Protein AF-G8JWK0-F1 (afdb_monomer)

Organism: Eremothecium cymbalariae (strain CBS 270.75 / DBVPG 7215 / KCTC 17166 / NRRL Y-17582) (NCBI:txid931890)

Sequence (294 aa):
MELPAFESGLSASFTVKRNFVCFTDSYNTVVGMIRPCFQDALHVLDNYDQVGCVDSSALSKYSECEVIVLPHMDKLPPLKQNRLAKWLLHLKREYPNIICVATLKPVLEDAAAAGGSRFPLSGYLKSKFWFATAEPTKAVSKETLLLTSPQDCHRITIHSSIRRYVLDIVVFLRMHRLANQSLSGGASTKSLDDILQLTQWLVATGSGSASSKPRTFANPDVVQQACLWYFPMHMELIKDPQNDTSVMYGSEPRFVEELIVGLREFTRRAGTGNPLVMETLVVKDVLNKVVPAL

Secondary structure (DSSP, 8-state):
--PPPHHHHHHHHHHHT--EEEE-S-HHHHHHHHTTT-TTTEEE---GGGTT---GGGTGGGTT-SEEEE--GGG--HHHHHHHHHHHHHHHHH-TT-EEEEEE----STTGGGT--SS-S-HHHHTT---EE----SPPPHHHHHSS-HHHHHT-BPPHHHHHHHHHHHHHHHT-TTB-GGGGGG--TTHHHHHHHHHHHHHHTTTT-S-SS--SB--HHHHHHHHHHHHHHH--B--SGGG-HHHHTT--HHHHHHHHHHHHHHHHHH--S-TTHHHHHHHHHHHHHS----

Mean predicted aligned error: 9.39 Å

Foldseek 3Di:
DFAAAPLLVLLLCQLVVAEAEEADPDVVLVCVQCCVVQVPQEAECPDLVCQQPPDPVVLVVNVSHQEYEDEAPLPDDQVSLVSNLVSLVVSCVVPVRHYYYYYHHQPPCPVVVVLADSRSHDLSNLVRHQFYHYRHPDRHDVCSNPLDHNVQLVLADEDVLVLVLQVQLLQLQLVQQFFQVVCSQLRDPCNSVSLSSQQSSCLQVVVQDPDPDRDSYGDVSSSLVSLLGGFLSRGDGDRQLVSGVVVVVPDDSVVVVVVVVVVVVVVVVVPDPDSSVVRSVSSVVSSVVRDRDD

Nearest PDB structures (foldseek):
  3co5-assembly1_B  TM=5.712E-01  e=3.318E-02  Neisseria gonorrhoeae FA 1090
  8ejm-assembly1_A  TM=5.291E-01  e=2.052E+00  Homo sapiens
  8b9l-assembly1_A  TM=2.537E-01  e=1.037E-01  Drosophila melanogaster
  8i0w-assembly1_Z  TM=3.175E-01  e=6.218E-01  Homo sapiens
  6up4-assembly1_A  TM=3.642E-01  e=1.070E+00  Mus musculus

Solvent-accessible surface area (backbone atoms only — not comparable to full-atom values): 16453 Å² total; per-residue (Å²): 130,80,58,47,51,31,65,62,48,53,28,51,21,62,46,68,40,39,23,33,34,32,37,35,90,50,57,65,59,57,49,63,36,45,40,84,62,33,68,89,21,55,44,74,54,84,65,65,83,65,50,66,61,88,54,71,76,67,55,61,77,49,72,71,38,45,36,37,37,36,57,57,52,54,80,48,54,72,72,58,42,53,34,43,42,51,42,54,54,51,45,46,70,78,41,58,70,43,26,42,41,34,27,27,54,69,66,78,59,73,62,44,79,74,77,44,64,81,60,61,63,52,72,72,40,50,73,65,40,60,35,52,20,33,54,74,86,67,78,58,52,64,66,71,49,62,75,52,55,57,68,55,36,72,66,39,51,75,56,71,54,57,57,48,41,52,51,51,51,45,50,50,44,34,66,32,85,62,25,23,54,92,62,46,11,27,58,55,89,60,47,57,61,56,40,52,54,42,28,29,44,36,35,61,68,42,78,60,49,99,56,99,62,87,52,54,60,77,53,69,70,34,44,54,53,30,47,64,45,34,44,34,65,46,43,38,64,62,83,51,45,85,60,38,70,55,41,81,73,71,45,65,51,67,62,47,42,52,48,56,51,51,52,54,51,50,53,61,73,63,65,59,95,44,87,47,50,67,44,40,51,54,52,49,57,46,56,76,68,57,76,74,69,126

Structure (mmCIF, N/CA/C/O backbone):
data_AF-G8JWK0-F1
#
_entry.id   AF-G8JWK0-F1
#
loop_
_atom_site.group_PDB
_atom_site.id
_atom_site.type_symbol
_atom_site.label_atom_id
_atom_site.label_alt_id
_atom_site.label_comp_id
_atom_site.label_asym_id
_atom_site.label_entity_id
_atom_site.label_seq_id
_atom_site.pdbx_PDB_ins_code
_atom_site.Cartn_x
_atom_site.Cartn_y
_atom_site.Cartn_z
_atom_site.occupancy
_atom_site.B_iso_or_equiv
_atom_site.auth_seq_id
_atom_site.auth_comp_id
_atom_site.auth_asym_id
_atom_site.auth_atom_id
_atom_site.pdbx_PDB_model_num
ATOM 1 N N . MET A 1 1 ? -7.215 10.963 -11.130 1.00 54.16 1 MET A N 1
ATOM 2 C CA . MET A 1 1 ? -6.777 9.570 -10.868 1.00 54.16 1 MET A CA 1
ATOM 3 C C . MET A 1 1 ? -6.506 9.470 -9.389 1.00 54.16 1 MET A C 1
ATOM 5 O O . MET A 1 1 ? -5.536 10.053 -8.917 1.00 54.16 1 MET A O 1
ATOM 9 N N . GLU A 1 2 ? -7.428 8.852 -8.667 1.00 68.06 2 GLU A N 1
ATOM 10 C CA . GLU A 1 2 ? -7.589 9.111 -7.239 1.00 68.06 2 GLU A CA 1
ATOM 11 C C . GLU A 1 2 ? -7.159 7.903 -6.417 1.00 68.06 2 GLU A C 1
ATOM 13 O O . GLU A 1 2 ? -7.404 6.755 -6.788 1.00 68.06 2 GLU A O 1
ATOM 18 N N . LEU A 1 3 ? -6.463 8.193 -5.321 1.00 80.00 3 LEU A N 1
ATOM 19 C CA . LEU A 1 3 ? -6.199 7.238 -4.255 1.00 80.00 3 LEU A CA 1
ATOM 20 C C . LEU A 1 3 ? -7.534 6.765 -3.657 1.00 80.00 3 LEU A C 1
ATOM 22 O O . LEU A 1 3 ? -8.519 7.505 -3.726 1.00 80.00 3 LEU A O 1
ATOM 26 N N . PRO A 1 4 ? -7.589 5.570 -3.044 1.00 84.25 4 PRO A N 1
ATOM 27 C CA . PRO A 1 4 ? -8.796 5.134 -2.361 1.00 84.25 4 PRO A CA 1
ATOM 28 C C . PRO A 1 4 ? -9.202 6.146 -1.287 1.00 84.25 4 PRO A C 1
ATOM 30 O O . PRO A 1 4 ? -8.354 6.726 -0.597 1.00 84.25 4 PRO A O 1
ATOM 33 N N . ALA A 1 5 ? -10.512 6.343 -1.148 1.00 85.62 5 ALA A N 1
ATOM 34 C CA . ALA A 1 5 ? -11.067 7.196 -0.110 1.00 85.62 5 ALA A CA 1
ATOM 35 C C . ALA A 1 5 ? -10.657 6.681 1.277 1.00 85.62 5 ALA A C 1
ATOM 37 O O . ALA A 1 5 ? -10.604 5.471 1.518 1.00 85.62 5 ALA A O 1
ATOM 38 N N . PHE A 1 6 ? -10.406 7.609 2.201 1.00 85.44 6 PHE A N 1
ATOM 39 C CA . PHE A 1 6 ? -10.026 7.282 3.574 1.00 85.44 6 PHE A CA 1
ATOM 40 C C . PHE A 1 6 ? -11.031 6.343 4.259 1.00 85.44 6 PHE A C 1
ATOM 42 O O . PHE A 1 6 ? -10.630 5.406 4.941 1.00 85.44 6 PHE A O 1
ATOM 49 N N . GLU A 1 7 ? -12.333 6.544 4.032 1.00 84.00 7 GLU A N 1
ATOM 50 C CA . GLU A 1 7 ? -13.406 5.728 4.621 1.00 84.00 7 GLU A CA 1
ATOM 51 C C . GLU A 1 7 ? -13.324 4.261 4.185 1.00 84.00 7 GLU A C 1
ATOM 53 O O . GLU A 1 7 ? -13.423 3.351 5.009 1.00 84.00 7 GLU A O 1
ATOM 58 N N . SER A 1 8 ? -13.090 4.032 2.890 1.00 82.81 8 SER A N 1
ATOM 59 C CA . SER A 1 8 ? -12.894 2.696 2.328 1.00 82.81 8 SER A CA 1
ATOM 60 C C . SER A 1 8 ? -11.635 2.048 2.897 1.00 82.81 8 SER A C 1
ATOM 62 O O . SER A 1 8 ? -11.656 0.869 3.238 1.00 82.81 8 SER A O 1
ATOM 64 N N . GLY A 1 9 ? -10.561 2.828 3.055 1.00 84.62 9 GLY A N 1
ATOM 65 C CA . GLY A 1 9 ? -9.328 2.365 3.682 1.00 84.62 9 GLY A CA 1
ATOM 66 C C . GLY A 1 9 ? -9.513 1.941 5.132 1.00 84.62 9 GLY A C 1
ATOM 67 O O . GLY A 1 9 ? -9.117 0.841 5.507 1.00 84.62 9 GLY A O 1
ATOM 68 N N . LEU A 1 10 ? -10.178 2.776 5.927 1.00 84.56 10 LEU A N 1
ATOM 69 C CA . LEU A 1 10 ? -10.433 2.505 7.336 1.00 84.56 10 LEU A CA 1
ATOM 70 C C . LEU A 1 10 ? -11.350 1.288 7.527 1.00 84.56 10 LEU A C 1
ATOM 72 O O . LEU A 1 10 ? -11.051 0.434 8.359 1.00 84.56 10 LEU A O 1
ATOM 76 N N . SER A 1 11 ? -12.414 1.172 6.727 1.00 83.56 11 SER A N 1
ATOM 77 C CA . SER A 1 11 ? -13.310 0.008 6.737 1.00 83.56 11 SER A CA 1
ATOM 78 C C . SER A 1 11 ? -12.559 -1.283 6.370 1.00 83.56 11 SER A C 1
ATOM 80 O O . SER A 1 11 ? -12.610 -2.261 7.117 1.00 83.56 11 SER A O 1
ATOM 82 N N . ALA A 1 12 ? -11.756 -1.265 5.299 1.00 84.00 12 ALA A N 1
ATOM 83 C CA . ALA A 1 12 ? -10.919 -2.401 4.897 1.00 84.00 12 ALA A CA 1
ATOM 84 C C . ALA A 1 12 ? -9.924 -2.813 5.984 1.00 84.00 12 ALA A C 1
ATOM 86 O O . ALA A 1 12 ? -9.772 -3.995 6.305 1.00 84.00 12 ALA A O 1
ATOM 87 N N . SER A 1 13 ? -9.258 -1.829 6.578 1.00 85.19 13 SER A N 1
ATOM 88 C CA . SER A 1 13 ? -8.296 -2.044 7.649 1.00 85.19 13 SER A CA 1
ATOM 89 C C . SER A 1 13 ? -8.929 -2.591 8.920 1.00 85.19 13 SER A C 1
ATOM 91 O O . SER A 1 13 ? -8.281 -3.394 9.593 1.00 85.19 13 SER A O 1
ATOM 93 N N . PHE A 1 14 ? -10.179 -2.230 9.214 1.00 82.50 14 PHE A N 1
ATOM 94 C CA . PHE A 1 14 ? -10.927 -2.763 10.349 1.00 82.50 14 PHE A CA 1
ATOM 95 C C . PHE A 1 14 ? -11.326 -4.223 10.148 1.00 82.50 14 PHE A C 1
ATOM 97 O O . PHE A 1 14 ? -11.060 -5.064 11.009 1.00 82.50 14 PHE A O 1
ATOM 104 N N . THR A 1 15 ? -11.862 -4.563 8.976 1.00 81.50 15 THR A N 1
ATOM 105 C CA . THR A 1 15 ? -12.257 -5.943 8.667 1.00 81.50 15 THR A CA 1
ATOM 106 C C . THR A 1 15 ? -11.048 -6.885 8.591 1.00 81.50 15 THR A C 1
ATOM 108 O O . THR A 1 15 ? -11.097 -8.001 9.109 1.00 81.50 15 THR A O 1
ATOM 111 N N . VAL A 1 16 ? -9.945 -6.444 7.972 1.00 82.19 16 VAL A N 1
ATOM 112 C CA . VAL A 1 16 ? -8.767 -7.292 7.690 1.00 82.19 16 VAL A CA 1
ATOM 113 C C . VAL A 1 16 ? -7.662 -7.150 8.754 1.00 82.19 16 VAL A C 1
ATOM 115 O O . VAL A 1 16 ? -6.699 -7.920 8.759 1.00 82.19 16 VAL A O 1
ATOM 118 N N . LYS A 1 17 ? -7.793 -6.203 9.695 1.00 85.19 17 LYS A N 1
ATOM 119 C CA . LYS A 1 17 ? -6.822 -5.922 10.776 1.00 85.19 17 LYS A CA 1
ATOM 120 C C . LYS A 1 17 ? -5.423 -5.619 10.225 1.00 85.19 17 LYS A C 1
ATOM 122 O O . LYS A 1 17 ? -4.406 -6.274 10.515 1.00 85.19 17 LYS A O 1
ATOM 127 N N . ARG A 1 18 ? -5.378 -4.641 9.319 1.00 87.50 18 ARG A N 1
ATOM 128 C CA . ARG A 1 18 ? -4.173 -4.227 8.586 1.00 87.50 18 ARG A CA 1
ATOM 129 C C . ARG A 1 18 ? -3.947 -2.730 8.725 1.00 87.50 18 ARG A C 1
ATOM 131 O O . ARG A 1 18 ? -4.881 -1.947 8.650 1.00 87.50 18 ARG A O 1
ATOM 138 N N . ASN A 1 19 ? -2.686 -2.342 8.867 1.00 90.88 19 ASN A N 1
ATOM 139 C CA . ASN A 1 19 ? -2.294 -0.939 8.953 1.00 90.88 19 ASN A CA 1
ATOM 140 C C . ASN A 1 19 ? -2.370 -0.287 7.573 1.00 90.88 19 ASN A C 1
ATOM 142 O O . ASN A 1 19 ? -2.079 -0.946 6.573 1.00 90.88 19 ASN A O 1
ATOM 146 N N . PHE A 1 20 ? -2.669 1.004 7.513 1.00 91.06 20 PHE A N 1
ATOM 147 C CA . PHE A 1 20 ? -2.677 1.761 6.261 1.00 91.06 20 PHE A CA 1
ATOM 148 C C . PHE A 1 20 ? -2.113 3.167 6.466 1.00 91.06 20 PHE A C 1
ATOM 150 O O . PHE A 1 20 ? -1.874 3.607 7.594 1.00 91.06 20 PHE A O 1
ATOM 157 N N . VAL A 1 21 ? -1.843 3.846 5.357 1.00 89.81 21 VAL A N 1
ATOM 158 C CA . VAL A 1 21 ? -1.291 5.202 5.344 1.00 89.81 21 VAL A CA 1
ATOM 159 C C . VAL A 1 21 ? -2.321 6.157 4.766 1.00 89.81 21 VAL A C 1
ATOM 161 O O . VAL A 1 21 ? -2.935 5.854 3.753 1.00 89.81 21 VAL A O 1
ATOM 164 N N . CYS A 1 22 ? -2.449 7.332 5.362 1.00 88.25 22 CYS A N 1
ATOM 165 C CA . CYS A 1 22 ? -3.248 8.438 4.871 1.00 88.25 22 CYS A CA 1
ATOM 166 C C . CYS A 1 22 ? -2.332 9.589 4.460 1.00 88.25 22 CYS A C 1
ATOM 168 O O . CYS A 1 22 ? -1.505 10.046 5.256 1.00 88.25 22 CYS A O 1
ATOM 170 N N . PHE A 1 23 ? -2.512 10.094 3.241 1.00 85.88 23 PHE A N 1
ATOM 171 C CA . PHE A 1 23 ? -1.908 11.361 2.850 1.00 85.88 23 PHE A CA 1
ATOM 172 C C . PHE A 1 23 ? -2.765 12.513 3.370 1.00 85.88 23 PHE A C 1
ATOM 174 O O . PHE A 1 23 ? -3.946 12.604 3.052 1.00 85.88 23 PHE A O 1
ATOM 181 N N . THR A 1 24 ? -2.186 13.351 4.222 1.00 82.75 24 THR A N 1
ATOM 182 C CA . THR A 1 24 ? -2.850 14.524 4.797 1.00 82.75 24 THR A CA 1
ATOM 183 C C . THR A 1 24 ? -1.804 15.546 5.222 1.00 82.75 24 THR A C 1
ATOM 185 O O . THR A 1 24 ? -0.730 15.185 5.710 1.00 82.75 24 THR A O 1
ATOM 188 N N . ASP A 1 25 ? -2.128 16.827 5.084 1.00 76.94 25 ASP A N 1
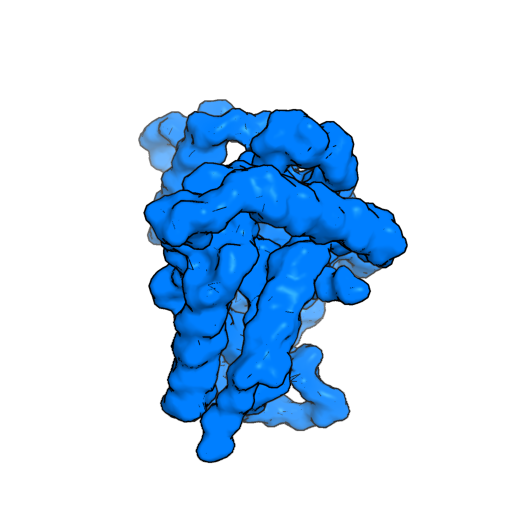ATOM 189 C CA . ASP A 1 25 ? -1.295 17.910 5.605 1.00 76.94 25 ASP A CA 1
ATOM 190 C C . ASP A 1 25 ? -1.377 18.029 7.134 1.00 76.94 25 ASP A C 1
ATOM 192 O O . ASP A 1 25 ? -0.427 18.484 7.777 1.00 76.94 25 ASP A O 1
ATOM 196 N N . SER A 1 26 ? -2.489 17.581 7.729 1.00 80.12 26 SER A N 1
ATOM 197 C CA . SER A 1 26 ? -2.758 17.693 9.162 1.00 80.12 26 SER A CA 1
ATOM 198 C C . SER A 1 26 ? -3.253 16.373 9.749 1.00 80.12 26 SER A C 1
ATOM 200 O O . SER A 1 26 ? -4.285 15.825 9.352 1.00 80.12 26 SER A O 1
ATOM 202 N N . TYR A 1 27 ? -2.541 15.869 10.761 1.00 81.25 27 TYR A N 1
ATOM 203 C CA . TYR A 1 27 ? -2.976 14.688 11.512 1.00 81.25 27 TYR A CA 1
ATOM 204 C C . TYR A 1 27 ? -4.221 14.974 12.366 1.00 81.25 27 TYR A C 1
ATOM 206 O O . TYR A 1 27 ? -4.994 14.057 12.637 1.00 81.25 27 TYR A O 1
ATOM 214 N N . ASN A 1 28 ? -4.459 16.238 12.738 1.00 83.06 28 ASN A N 1
ATOM 215 C CA . ASN A 1 28 ? -5.629 16.637 13.523 1.00 83.06 28 ASN A CA 1
ATOM 216 C C . ASN A 1 28 ? -6.938 16.369 12.778 1.00 83.06 28 ASN A C 1
ATOM 218 O O . ASN A 1 28 ? -7.924 16.005 13.412 1.00 83.06 28 ASN A O 1
ATOM 222 N N . THR A 1 29 ? -6.942 16.482 11.446 1.00 81.38 29 THR A N 1
ATOM 223 C CA . THR A 1 29 ? -8.106 16.136 10.621 1.00 81.38 29 THR A CA 1
ATOM 224 C C . THR A 1 29 ? -8.428 14.649 10.754 1.00 81.38 29 THR A C 1
ATOM 226 O O . THR A 1 29 ? -9.569 14.280 11.010 1.00 81.38 29 THR A O 1
ATOM 229 N N . VAL A 1 30 ? -7.413 13.783 10.681 1.00 81.25 30 VAL A N 1
ATOM 230 C CA . VAL A 1 30 ? -7.577 12.326 10.827 1.00 81.25 30 VAL A CA 1
ATOM 231 C C . VAL A 1 30 ? -8.056 11.970 12.235 1.00 81.25 30 VAL A C 1
ATOM 233 O O . VAL A 1 30 ? -9.022 11.227 12.389 1.00 81.25 30 VAL A O 1
ATOM 236 N N . VAL A 1 31 ? -7.444 12.552 13.269 1.00 82.06 31 VAL A N 1
ATOM 237 C CA . VAL A 1 31 ? -7.866 12.345 14.663 1.00 82.06 31 VAL A CA 1
ATOM 238 C C . VAL A 1 31 ? -9.298 12.837 14.878 1.00 82.06 31 VAL A C 1
ATOM 240 O O . VAL A 1 31 ? -10.088 12.130 15.496 1.00 82.06 31 VAL A O 1
ATOM 243 N N . GLY A 1 32 ? -9.662 14.000 14.334 1.00 78.25 32 GLY A N 1
ATOM 244 C CA . GLY A 1 32 ? -11.012 14.558 14.418 1.00 78.25 32 GLY A CA 1
ATOM 245 C C . GLY A 1 32 ? -12.076 13.671 13.770 1.00 78.25 32 GLY A C 1
ATOM 246 O O . GLY A 1 32 ? -13.177 13.572 14.303 1.00 78.25 32 GLY A O 1
ATOM 247 N N . MET A 1 33 ? -11.736 12.972 12.683 1.00 79.06 33 MET A N 1
ATOM 248 C CA . MET A 1 33 ? -12.648 12.048 11.997 1.00 79.06 33 MET A CA 1
ATOM 249 C C . MET A 1 33 ? -12.769 10.685 12.693 1.00 79.06 33 MET A C 1
ATOM 251 O O . MET A 1 33 ? -13.837 10.079 12.663 1.00 79.06 33 MET A O 1
ATOM 255 N N . ILE A 1 34 ? -11.698 10.195 13.329 1.00 79.12 34 ILE A N 1
ATOM 256 C CA . ILE A 1 34 ? -11.684 8.883 14.007 1.00 79.12 34 ILE A CA 1
ATOM 257 C C . ILE A 1 34 ? -12.241 8.978 15.438 1.00 79.12 34 ILE A C 1
ATOM 259 O O . ILE A 1 34 ? -12.943 8.072 15.892 1.00 79.12 34 ILE A O 1
ATOM 263 N N . ARG A 1 35 ? -11.974 10.082 16.149 1.00 79.25 35 ARG A N 1
ATOM 264 C CA . ARG A 1 35 ? -12.403 10.316 17.539 1.00 79.25 35 ARG A CA 1
ATOM 265 C C . ARG A 1 35 ? -13.903 10.091 17.803 1.00 79.25 35 ARG A C 1
ATOM 267 O O . ARG A 1 35 ? -14.197 9.479 18.827 1.00 79.25 35 ARG A O 1
ATOM 274 N N . PRO A 1 36 ? -14.862 10.502 16.945 1.00 73.00 36 PRO A N 1
ATOM 275 C CA . PRO A 1 36 ? -16.278 10.205 17.183 1.00 73.00 36 PRO A CA 1
ATOM 276 C C . PRO A 1 36 ? -16.600 8.702 17.141 1.00 73.00 36 PRO A C 1
ATOM 278 O O . PRO A 1 36 ? -17.552 8.265 17.784 1.00 73.00 36 PRO A O 1
ATOM 281 N N . CYS A 1 37 ? -15.804 7.895 16.433 1.00 68.94 37 CYS A N 1
ATOM 282 C CA . CYS A 1 37 ? -15.984 6.447 16.382 1.00 68.94 37 CYS A CA 1
ATOM 283 C C . CYS A 1 37 ? -15.287 5.716 17.542 1.00 68.94 37 CYS A C 1
ATOM 285 O O . CYS A 1 37 ? -15.845 4.756 18.068 1.00 68.94 37 CYS A O 1
ATOM 287 N N . PHE A 1 38 ? -14.109 6.168 17.976 1.00 69.50 38 PHE A N 1
ATOM 288 C CA . PHE A 1 38 ? -13.229 5.390 18.861 1.00 69.50 38 PHE A CA 1
ATOM 289 C C . PHE A 1 38 ? -12.753 6.178 20.089 1.00 69.50 38 PHE A C 1
ATOM 291 O O . PHE A 1 38 ? -11.570 6.150 20.403 1.00 69.50 38 PHE A O 1
ATOM 298 N N . GLN A 1 39 ? -13.664 6.895 20.761 1.00 67.38 39 GLN A N 1
ATOM 299 C CA . GLN A 1 39 ? -13.371 7.846 21.852 1.00 67.38 39 GLN A CA 1
ATOM 300 C C . GLN A 1 39 ? -12.237 7.405 22.797 1.00 67.38 39 GLN A C 1
ATOM 302 O O . GLN A 1 39 ? -11.200 8.065 22.817 1.00 67.38 39 GLN A O 1
ATOM 307 N N . ASP A 1 40 ? -12.400 6.279 23.498 1.00 64.62 40 ASP A N 1
ATOM 308 C CA . ASP A 1 40 ? -11.426 5.794 24.493 1.00 64.62 40 ASP A CA 1
ATOM 309 C C . ASP A 1 40 ? -10.396 4.800 23.918 1.00 64.62 40 ASP A C 1
ATOM 311 O O . ASP A 1 40 ? -9.381 4.510 24.544 1.00 64.62 40 ASP A O 1
ATOM 315 N N . ALA A 1 41 ? -10.623 4.309 22.695 1.00 73.69 41 ALA A N 1
ATOM 316 C CA . ALA A 1 41 ? -9.802 3.288 22.037 1.00 73.69 41 ALA A CA 1
ATOM 317 C C . ALA A 1 41 ? -8.813 3.866 21.000 1.00 73.69 41 ALA A C 1
ATOM 319 O O . ALA A 1 41 ? -8.188 3.111 20.245 1.00 73.69 41 ALA A O 1
ATOM 320 N N . LEU A 1 42 ? -8.692 5.198 20.937 1.00 80.38 42 LEU A N 1
ATOM 321 C CA . LEU A 1 42 ? -7.817 5.932 20.025 1.00 80.38 42 LEU A CA 1
ATOM 322 C C . LEU A 1 42 ? -6.585 6.469 20.758 1.00 80.38 42 LEU A C 1
ATOM 324 O O . LEU A 1 42 ? -6.697 7.332 21.627 1.00 80.38 42 LEU A O 1
ATOM 328 N N . HIS A 1 43 ? -5.397 6.049 20.326 1.00 81.94 43 HIS A N 1
ATOM 329 C CA . HIS A 1 43 ? -4.134 6.582 20.836 1.00 81.94 43 HIS A CA 1
ATOM 330 C C . HIS A 1 43 ? -3.343 7.306 19.743 1.00 81.94 43 HIS A C 1
ATOM 332 O O . HIS A 1 43 ? -3.191 6.795 18.634 1.00 81.94 43 HIS A O 1
ATOM 338 N N . VAL A 1 44 ? -2.803 8.486 20.052 1.00 82.88 44 VAL A N 1
ATOM 339 C CA . VAL A 1 44 ? -1.919 9.234 19.146 1.00 82.88 44 VAL A CA 1
ATOM 340 C C . VAL A 1 4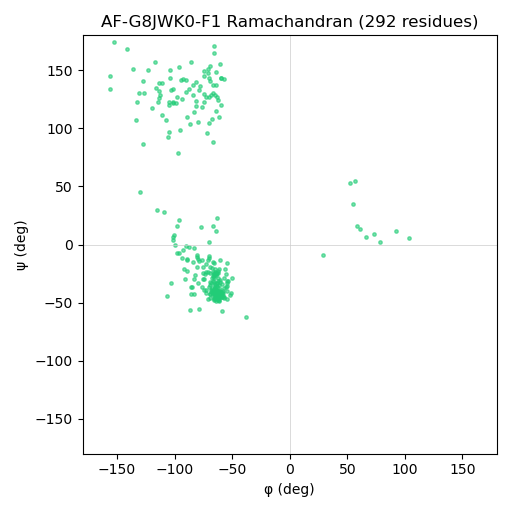4 ? -0.485 9.100 19.641 1.00 82.88 44 VAL A C 1
ATOM 342 O O . VAL A 1 44 ? -0.183 9.441 20.782 1.00 82.88 44 VAL A O 1
ATOM 345 N N . LEU A 1 45 ? 0.400 8.585 18.787 1.00 81.31 45 LEU A N 1
ATOM 346 C CA . LEU A 1 45 ? 1.801 8.354 19.132 1.00 81.31 45 LEU A CA 1
ATOM 347 C C . LEU A 1 45 ? 2.684 9.514 18.655 1.00 81.31 45 LEU A C 1
ATOM 349 O O . LEU A 1 45 ? 3.370 9.409 17.641 1.00 81.31 45 LEU A O 1
ATOM 353 N N . ASP A 1 46 ? 2.690 10.618 19.398 1.00 74.56 46 ASP A N 1
ATOM 354 C CA . ASP A 1 46 ? 3.484 11.803 19.035 1.00 74.56 46 ASP A CA 1
ATOM 355 C C . ASP A 1 46 ? 4.994 11.622 19.299 1.00 74.56 46 ASP A C 1
ATOM 357 O O . ASP A 1 46 ? 5.837 12.170 18.586 1.00 74.56 46 ASP A O 1
ATOM 361 N N . ASN A 1 47 ? 5.358 10.815 20.304 1.00 75.81 47 ASN A N 1
ATOM 362 C CA . ASN A 1 47 ? 6.742 10.644 20.755 1.00 75.81 47 ASN A CA 1
ATOM 363 C C . ASN A 1 47 ? 7.346 9.304 20.314 1.00 75.81 47 ASN A C 1
ATOM 365 O O . ASN A 1 47 ? 7.309 8.303 21.031 1.00 75.81 47 ASN A O 1
ATOM 369 N N . TYR A 1 48 ? 8.008 9.314 19.157 1.00 73.94 48 TYR A N 1
ATOM 370 C CA . TYR A 1 48 ? 8.694 8.140 18.603 1.00 73.94 48 TYR A CA 1
ATOM 371 C C . TYR A 1 48 ? 9.954 7.707 19.369 1.00 73.94 48 TYR A C 1
ATOM 373 O O . TYR A 1 48 ? 10.487 6.633 19.105 1.00 73.94 48 TYR A O 1
ATOM 381 N N . ASP A 1 49 ? 10.446 8.510 20.314 1.00 67.75 49 ASP A N 1
ATOM 382 C CA . ASP A 1 49 ? 11.637 8.170 21.106 1.00 67.75 49 ASP A CA 1
ATOM 383 C C . ASP A 1 49 ? 11.377 7.063 22.133 1.00 67.75 49 ASP A C 1
ATOM 385 O O . ASP A 1 49 ? 12.292 6.327 22.495 1.00 67.75 49 ASP A O 1
ATOM 389 N N . GLN A 1 50 ? 10.117 6.884 22.537 1.00 66.00 50 GLN A N 1
ATOM 390 C CA . GLN A 1 50 ? 9.693 5.788 23.413 1.00 66.00 50 GLN A CA 1
ATOM 391 C C . GLN A 1 50 ? 9.527 4.464 22.644 1.00 66.00 50 GLN A C 1
ATOM 393 O O . GLN A 1 50 ? 9.425 3.392 23.241 1.00 66.00 50 GLN A O 1
ATOM 398 N N . VAL A 1 51 ? 9.530 4.516 21.307 1.00 65.31 51 VAL A N 1
ATOM 399 C CA . VAL A 1 51 ? 9.300 3.362 20.436 1.00 65.31 51 VAL A CA 1
ATOM 400 C C . VAL A 1 51 ? 10.575 2.528 20.334 1.00 65.31 51 VAL A C 1
ATOM 402 O O . VAL A 1 51 ? 11.536 2.881 19.646 1.00 65.31 51 VAL A O 1
ATOM 405 N N . GLY A 1 52 ? 10.570 1.383 21.018 1.00 54.66 52 GLY A N 1
ATOM 406 C CA . GLY A 1 52 ? 11.694 0.447 21.059 1.00 54.66 52 GLY A CA 1
ATOM 407 C C . GLY A 1 52 ? 12.513 0.476 22.351 1.00 54.66 52 GLY A C 1
ATOM 408 O O . GLY A 1 52 ? 13.510 -0.240 22.414 1.00 54.66 52 GLY A O 1
ATOM 409 N N . CYS A 1 53 ? 12.104 1.244 23.372 1.00 53.47 53 CYS A N 1
ATOM 410 C CA . CYS A 1 53 ? 12.542 0.961 24.740 1.00 53.47 53 CYS A CA 1
ATOM 411 C C . CYS A 1 53 ? 11.854 -0.329 25.206 1.00 53.47 53 CYS A C 1
ATOM 413 O O . CYS A 1 53 ? 10.646 -0.487 25.063 1.00 53.47 53 CYS A O 1
ATOM 415 N N . VAL A 1 54 ? 12.662 -1.272 25.678 1.00 48.91 54 VAL A N 1
ATOM 416 C CA . VAL A 1 54 ? 12.405 -2.722 25.747 1.00 48.91 54 VAL A CA 1
ATOM 417 C C . VAL A 1 54 ? 11.467 -3.127 26.898 1.00 48.91 54 VAL A C 1
ATOM 419 O O . VAL A 1 54 ? 11.335 -4.305 27.211 1.00 48.91 54 VAL A O 1
ATOM 422 N N . ASP A 1 55 ? 10.750 -2.187 27.505 1.00 49.28 55 ASP A N 1
ATOM 423 C CA . ASP A 1 55 ? 9.908 -2.511 28.648 1.00 49.28 55 ASP A CA 1
ATOM 424 C C . ASP A 1 55 ? 8.508 -2.917 28.177 1.00 49.28 55 ASP A C 1
ATOM 426 O O . ASP A 1 55 ? 7.707 -2.096 27.727 1.00 49.28 55 ASP A O 1
ATOM 430 N N . SER A 1 56 ? 8.188 -4.206 28.319 1.00 50.69 56 SER A N 1
ATOM 431 C CA . SER A 1 56 ? 6.867 -4.796 28.045 1.00 50.69 56 SER A CA 1
ATOM 432 C C . SER A 1 56 ? 5.715 -4.104 28.799 1.00 50.69 56 SER A C 1
ATOM 434 O O . SER A 1 56 ? 4.552 -4.246 28.432 1.00 50.69 56 SER A O 1
ATOM 436 N N . SER A 1 57 ? 6.021 -3.300 29.823 1.00 51.84 57 SER A N 1
ATOM 437 C CA . SER A 1 57 ? 5.080 -2.437 30.548 1.00 51.84 57 SER A CA 1
ATOM 438 C C . SER A 1 57 ? 4.619 -1.204 29.758 1.00 51.84 57 SER A C 1
ATOM 440 O O . SER A 1 57 ? 3.602 -0.604 30.098 1.00 51.84 57 SER A O 1
ATOM 442 N N . ALA A 1 58 ? 5.317 -0.814 28.687 1.00 57.75 58 ALA A N 1
ATOM 443 C CA . ALA A 1 58 ? 4.843 0.230 27.779 1.00 57.75 58 ALA A CA 1
ATOM 444 C C . ALA A 1 58 ? 3.725 -0.280 26.854 1.00 57.75 58 ALA A C 1
ATOM 446 O O . ALA A 1 58 ? 2.920 0.520 26.381 1.00 57.75 58 ALA A O 1
ATOM 447 N N . LEU A 1 59 ? 3.662 -1.596 26.613 1.00 60.50 59 LEU A N 1
ATOM 448 C CA . LEU A 1 59 ? 2.699 -2.221 25.704 1.00 60.50 59 LEU A CA 1
ATOM 449 C C . LEU A 1 59 ? 1.330 -2.464 26.353 1.00 60.50 59 LEU A C 1
ATOM 451 O O . LEU A 1 59 ? 0.319 -2.443 25.655 1.00 60.50 59 LEU A O 1
ATOM 455 N N . SER A 1 60 ? 1.271 -2.618 27.681 1.00 60.75 60 SER A N 1
ATOM 456 C CA . SER A 1 60 ? 0.003 -2.752 28.418 1.00 60.75 60 SER A CA 1
ATOM 457 C C . SER A 1 60 ? -0.895 -1.517 28.290 1.00 60.75 60 SER A C 1
ATOM 459 O O . SER A 1 60 ? -2.116 -1.645 28.365 1.00 60.75 60 SER A O 1
ATOM 461 N N . LYS A 1 61 ? -0.314 -0.343 28.004 1.00 65.81 61 LYS A N 1
ATOM 462 C CA . LYS A 1 61 ? -1.051 0.896 27.699 1.00 65.81 61 LYS A CA 1
ATOM 463 C C . LYS A 1 61 ? -1.928 0.791 26.449 1.00 65.81 61 LYS A C 1
ATOM 465 O O . LYS A 1 61 ? -2.855 1.575 26.310 1.00 65.81 61 LYS A O 1
ATOM 470 N N . TYR A 1 62 ? -1.641 -0.160 25.560 1.00 67.00 62 TYR A N 1
ATOM 471 C CA . TYR A 1 62 ? -2.382 -0.361 24.314 1.00 67.00 62 TYR A CA 1
ATOM 472 C C . TYR A 1 62 ? -3.371 -1.529 24.385 1.00 67.00 62 TYR A C 1
ATOM 474 O O . TYR A 1 62 ? -3.958 -1.876 23.366 1.00 67.00 62 TYR A O 1
ATOM 482 N N . SER A 1 63 ? -3.564 -2.135 25.562 1.00 64.38 63 SER A N 1
ATOM 483 C CA . SER A 1 63 ? -4.455 -3.292 25.729 1.00 64.38 63 SER A CA 1
ATOM 484 C C . SER A 1 63 ? -5.924 -2.986 25.409 1.00 64.38 63 SER A C 1
ATOM 486 O O . SER A 1 63 ? -6.619 -3.854 24.890 1.00 64.38 63 SER A O 1
ATOM 488 N N . GLU A 1 64 ? -6.368 -1.750 25.649 1.00 70.31 64 GLU A N 1
ATOM 489 C CA . GLU A 1 64 ? -7.731 -1.272 25.361 1.00 70.31 64 GLU A CA 1
ATOM 490 C C . GLU A 1 64 ? -7.823 -0.458 24.055 1.00 70.31 64 GLU A C 1
ATOM 492 O O . GLU A 1 64 ? -8.896 0.004 23.673 1.00 70.31 64 GLU A O 1
ATOM 497 N N . CYS A 1 65 ? -6.704 -0.265 23.349 1.00 75.12 65 CYS A N 1
ATOM 498 C CA . CYS A 1 65 ? -6.681 0.513 22.113 1.00 75.12 65 CYS A CA 1
ATOM 499 C C . CYS A 1 65 ? -7.096 -0.345 20.913 1.00 75.12 65 CYS A C 1
ATOM 501 O O . CYS A 1 65 ? -6.603 -1.454 20.729 1.00 75.12 65 CYS A O 1
ATOM 503 N N . GLU A 1 66 ? -7.928 0.212 20.036 1.00 79.38 66 GLU A N 1
ATOM 504 C CA . GLU A 1 66 ? -8.278 -0.395 18.745 1.00 79.38 66 GLU A CA 1
ATOM 505 C C . GLU A 1 66 ? -7.537 0.292 17.592 1.00 79.38 66 GLU A C 1
ATOM 507 O O . GLU A 1 66 ? -7.141 -0.364 16.623 1.00 79.38 66 GLU A O 1
ATOM 512 N N . VAL A 1 67 ? -7.291 1.604 17.704 1.00 83.81 67 VAL A N 1
ATOM 513 C CA . VAL A 1 67 ? -6.668 2.407 16.646 1.00 83.81 67 VAL A CA 1
ATOM 514 C C . VAL A 1 67 ? -5.523 3.253 17.196 1.00 83.81 67 VAL A C 1
ATOM 516 O O . VAL A 1 67 ? -5.678 4.000 18.162 1.00 83.81 67 VAL A O 1
ATOM 519 N N . ILE A 1 68 ? -4.368 3.185 16.533 1.00 86.31 68 ILE A N 1
ATOM 520 C CA . ILE A 1 68 ? -3.200 4.020 16.823 1.00 86.31 68 ILE A CA 1
ATOM 521 C C . ILE A 1 68 ? -2.931 4.934 15.632 1.00 86.31 68 ILE A C 1
ATOM 523 O O . ILE A 1 68 ? -2.696 4.465 14.519 1.00 86.31 68 ILE A O 1
ATOM 527 N N . VAL A 1 69 ? -2.914 6.244 15.855 1.00 87.19 69 VAL A N 1
ATOM 528 C CA . VAL A 1 69 ? -2.528 7.222 14.833 1.00 87.19 69 VAL A CA 1
ATOM 529 C C . VAL A 1 69 ? -1.041 7.526 14.972 1.00 87.19 69 VAL A C 1
ATOM 531 O O . VAL A 1 69 ? -0.572 7.895 16.049 1.00 87.19 69 VAL A O 1
ATOM 534 N N . LEU A 1 70 ? -0.303 7.361 13.873 1.00 87.31 70 LEU A N 1
ATOM 535 C CA . LEU A 1 70 ? 1.127 7.647 13.763 1.00 87.31 70 LEU A CA 1
ATOM 536 C C . LEU A 1 70 ? 1.309 8.959 12.979 1.00 87.31 70 LEU A C 1
ATOM 538 O O . LEU A 1 70 ? 1.249 8.942 11.745 1.00 87.31 70 LEU A O 1
ATOM 542 N N . PRO A 1 71 ? 1.479 10.104 13.660 1.00 84.94 71 PRO A N 1
ATOM 543 C CA . PRO A 1 71 ? 1.579 11.407 13.021 1.00 84.94 71 PRO A CA 1
ATOM 544 C C . PRO A 1 71 ? 2.928 11.636 12.325 1.00 84.94 71 PRO A C 1
ATOM 546 O O . PRO A 1 71 ? 3.974 11.239 12.837 1.00 84.94 71 PRO A O 1
ATOM 549 N N . HIS A 1 72 ? 2.917 12.355 11.199 1.00 82.12 72 HIS A N 1
ATOM 550 C CA . HIS A 1 72 ? 4.111 12.919 10.546 1.00 82.12 72 HIS A CA 1
ATOM 551 C C . HIS A 1 72 ? 5.240 11.915 10.289 1.00 82.12 72 HIS A C 1
ATOM 553 O O . HIS A 1 72 ? 6.406 12.126 10.644 1.00 82.12 72 HIS A O 1
ATOM 559 N N . MET A 1 73 ? 4.898 10.807 9.636 1.00 81.06 73 MET A N 1
ATOM 560 C CA . MET A 1 73 ? 5.878 9.769 9.320 1.00 81.06 73 MET A CA 1
ATOM 561 C C . MET A 1 73 ? 6.940 10.219 8.307 1.00 81.06 73 MET A C 1
ATOM 563 O O . MET A 1 73 ? 7.999 9.601 8.205 1.00 81.06 73 MET A O 1
ATOM 567 N N . ASP A 1 74 ? 6.694 11.332 7.619 1.00 77.69 74 ASP A N 1
ATOM 568 C CA . ASP A 1 74 ? 7.579 11.965 6.648 1.00 77.69 74 ASP A CA 1
ATOM 569 C C . ASP A 1 74 ? 8.861 12.530 7.267 1.00 77.69 74 ASP A C 1
ATOM 571 O O . ASP A 1 74 ? 9.914 12.509 6.633 1.00 77.69 74 ASP A O 1
ATOM 575 N N . LYS A 1 75 ? 8.797 12.987 8.521 1.00 79.94 75 LYS A N 1
ATOM 576 C CA . LYS A 1 75 ? 9.922 13.652 9.198 1.00 79.94 75 LYS A CA 1
ATOM 577 C C . LYS A 1 75 ? 10.838 12.691 9.952 1.00 79.94 75 LYS A C 1
ATOM 579 O O . LYS A 1 75 ? 11.809 13.126 10.573 1.00 79.94 75 LYS A O 1
ATOM 584 N N . LEU A 1 76 ? 10.540 11.390 9.949 1.00 81.12 76 LEU A N 1
ATOM 585 C CA . LEU A 1 76 ? 11.318 10.438 10.731 1.00 81.12 76 LEU A CA 1
ATOM 586 C C . LEU A 1 76 ? 12.643 10.063 10.059 1.00 81.12 76 LEU A C 1
ATOM 588 O O . LEU A 1 76 ? 12.640 9.637 8.904 1.00 81.12 76 LEU A O 1
ATOM 592 N N . PRO A 1 77 ? 13.768 10.072 10.799 1.00 83.31 77 PRO A N 1
ATOM 593 C CA . PRO A 1 77 ? 15.036 9.579 10.285 1.00 83.31 77 PRO A CA 1
ATOM 594 C C . PRO A 1 77 ? 15.012 8.047 10.097 1.00 83.31 77 PRO A C 1
ATOM 596 O O . PRO A 1 77 ? 14.333 7.343 10.859 1.00 83.31 77 PRO A O 1
ATOM 599 N N . PRO A 1 78 ? 15.821 7.490 9.172 1.00 81.75 78 PRO A N 1
ATOM 600 C CA . PRO A 1 78 ? 15.806 6.060 8.832 1.00 81.75 78 PRO A CA 1
ATOM 601 C C . PRO A 1 78 ? 15.987 5.108 10.027 1.00 81.75 78 PRO A C 1
ATOM 603 O O . PRO A 1 78 ? 15.353 4.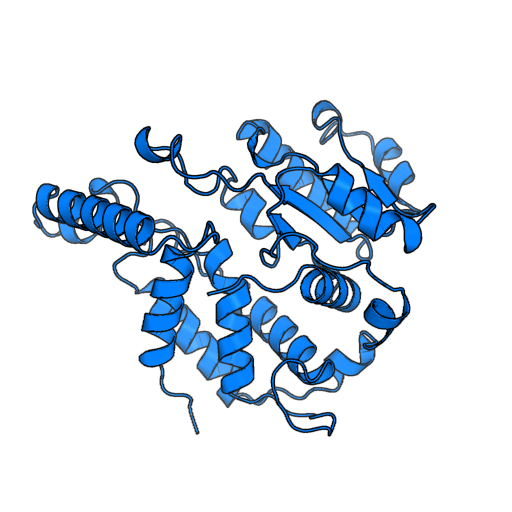055 10.101 1.00 81.75 78 PRO A O 1
ATOM 606 N N . LEU A 1 79 ? 16.813 5.487 11.010 1.00 83.38 79 LEU A N 1
ATOM 607 C CA . LEU A 1 79 ? 17.027 4.691 12.225 1.00 83.38 79 LEU A CA 1
ATOM 608 C C . LEU A 1 79 ? 15.747 4.553 13.064 1.00 83.38 79 LEU A C 1
ATOM 610 O O . LEU A 1 79 ? 15.434 3.453 13.526 1.00 83.38 79 LEU A O 1
ATOM 614 N N . LYS A 1 80 ? 14.985 5.645 13.231 1.00 83.94 80 LYS A N 1
ATOM 615 C CA . LYS A 1 80 ? 13.711 5.630 13.969 1.00 83.94 80 LYS A CA 1
ATOM 616 C C . LYS A 1 80 ? 12.638 4.861 13.197 1.00 83.94 80 LYS A C 1
ATOM 618 O O . LYS A 1 80 ? 11.901 4.093 13.806 1.00 83.94 80 LYS A O 1
ATOM 623 N N . GLN A 1 81 ? 12.618 4.962 11.866 1.00 86.25 81 GLN A N 1
ATOM 624 C CA . GLN A 1 81 ? 11.707 4.171 11.029 1.00 86.25 81 GLN A CA 1
ATOM 625 C C . GLN A 1 81 ? 11.923 2.660 11.198 1.00 86.25 81 GLN A C 1
ATOM 627 O O . GLN A 1 81 ? 10.962 1.903 11.325 1.00 86.25 81 GLN A O 1
ATOM 632 N N . ASN A 1 82 ? 13.181 2.211 11.267 1.00 86.25 82 ASN A N 1
ATOM 633 C CA . ASN A 1 82 ? 13.494 0.796 11.484 1.00 86.25 82 ASN A CA 1
ATOM 634 C C . ASN A 1 82 ? 13.080 0.313 12.882 1.00 86.25 82 ASN A C 1
ATOM 636 O O . ASN A 1 82 ? 12.593 -0.813 13.018 1.00 86.25 82 ASN A O 1
ATOM 640 N N . ARG A 1 83 ? 13.242 1.151 13.917 1.00 85.38 83 ARG A N 1
ATOM 641 C CA . ARG A 1 83 ? 12.754 0.851 15.275 1.00 85.38 83 ARG A CA 1
ATOM 642 C C . ARG A 1 83 ? 11.231 0.751 15.308 1.00 85.38 83 ARG A C 1
ATOM 644 O O . ARG A 1 83 ? 10.708 -0.237 15.816 1.00 85.38 83 ARG A O 1
ATOM 651 N N . LEU A 1 84 ? 10.537 1.698 14.679 1.00 87.00 84 LEU A N 1
ATOM 652 C CA . LEU A 1 84 ? 9.081 1.686 14.562 1.00 87.00 84 LEU A CA 1
ATOM 653 C C . LEU A 1 84 ? 8.575 0.446 13.821 1.00 87.00 84 LEU A C 1
ATOM 655 O O . LEU A 1 84 ? 7.657 -0.218 14.288 1.00 87.00 84 LEU A O 1
ATOM 659 N N . ALA A 1 85 ? 9.207 0.069 12.711 1.00 85.94 85 ALA A N 1
ATOM 660 C CA . ALA A 1 85 ? 8.825 -1.122 11.961 1.00 85.94 85 ALA A CA 1
ATOM 661 C C . ALA A 1 85 ? 9.013 -2.425 12.765 1.00 85.94 85 ALA A C 1
ATOM 663 O O . ALA A 1 85 ? 8.237 -3.370 12.594 1.00 85.94 85 ALA A O 1
ATOM 664 N N . LYS A 1 86 ? 10.023 -2.491 13.649 1.00 86.81 86 LYS A N 1
ATOM 665 C CA . LYS A 1 86 ? 10.176 -3.595 14.613 1.00 86.81 86 LYS A CA 1
ATOM 666 C C . LYS A 1 86 ? 9.078 -3.554 15.672 1.00 86.81 86 LYS A C 1
ATOM 668 O O . LYS A 1 86 ? 8.455 -4.579 15.923 1.00 86.81 86 LYS A O 1
ATOM 673 N N . TRP A 1 87 ? 8.798 -2.385 16.240 1.00 86.19 87 TRP A N 1
ATOM 674 C CA . TRP A 1 87 ? 7.736 -2.221 17.230 1.00 86.19 87 TRP A CA 1
ATOM 675 C C . TRP A 1 87 ? 6.357 -2.603 16.678 1.00 86.19 87 TRP A C 1
ATOM 677 O O . TRP A 1 87 ? 5.663 -3.387 17.308 1.00 86.19 87 TRP A O 1
ATOM 687 N N . LEU A 1 88 ? 6.008 -2.185 15.457 1.00 86.75 88 LEU A N 1
ATOM 688 C CA . LEU A 1 88 ? 4.764 -2.585 14.786 1.00 86.75 88 LEU A CA 1
ATOM 689 C C . LEU A 1 88 ? 4.655 -4.104 14.599 1.00 86.75 88 LEU A C 1
ATOM 691 O O . LEU A 1 88 ? 3.562 -4.663 14.663 1.00 86.75 88 LEU A O 1
ATOM 695 N N . LEU A 1 89 ? 5.782 -4.786 14.366 1.00 86.88 89 LEU A N 1
ATOM 696 C CA . LEU A 1 89 ? 5.810 -6.244 14.272 1.00 86.88 89 LEU A CA 1
ATOM 697 C C . LEU A 1 89 ? 5.537 -6.905 15.632 1.00 86.88 89 LEU A C 1
ATOM 699 O O . LEU A 1 89 ? 4.790 -7.879 15.682 1.00 86.88 89 LEU A O 1
ATOM 703 N N . HIS A 1 90 ? 6.125 -6.380 16.710 1.00 85.12 90 HIS A N 1
ATOM 704 C CA . HIS A 1 90 ? 5.877 -6.857 18.074 1.00 85.12 90 HIS A CA 1
ATOM 705 C C . HIS A 1 90 ? 4.437 -6.584 18.512 1.00 85.12 90 HIS A C 1
ATOM 707 O O . HIS A 1 90 ? 3.753 -7.503 18.952 1.00 85.12 90 HIS A O 1
ATOM 713 N N . LEU A 1 91 ? 3.945 -5.367 18.281 1.00 83.50 91 LEU A N 1
ATOM 714 C CA . LEU A 1 91 ? 2.580 -4.966 18.599 1.00 83.50 91 LEU A CA 1
ATOM 715 C C . LEU A 1 91 ? 1.559 -5.853 17.890 1.00 83.50 91 LEU A C 1
ATOM 717 O O . LEU A 1 91 ? 0.643 -6.349 18.529 1.00 83.50 91 LEU A O 1
ATOM 721 N N . LYS A 1 92 ? 1.755 -6.145 16.599 1.00 83.62 92 LYS A N 1
ATOM 722 C CA . LYS A 1 92 ? 0.849 -7.033 15.859 1.00 83.62 92 LYS A CA 1
ATOM 723 C C . LYS A 1 92 ? 0.869 -8.483 16.360 1.00 83.62 92 LYS A C 1
ATOM 725 O O . LYS A 1 92 ? -0.113 -9.201 16.182 1.00 83.62 92 LYS A O 1
ATOM 730 N N . ARG A 1 93 ? 1.985 -8.933 16.943 1.00 84.75 93 ARG A N 1
ATOM 731 C CA . ARG A 1 93 ? 2.112 -10.278 17.520 1.00 84.75 93 ARG A CA 1
ATOM 732 C C . ARG A 1 93 ? 1.365 -10.393 18.849 1.00 84.75 93 ARG A C 1
ATOM 734 O O . ARG A 1 93 ? 0.783 -11.441 19.102 1.00 84.75 93 ARG A O 1
ATOM 741 N N . GLU A 1 94 ? 1.408 -9.352 19.673 1.00 82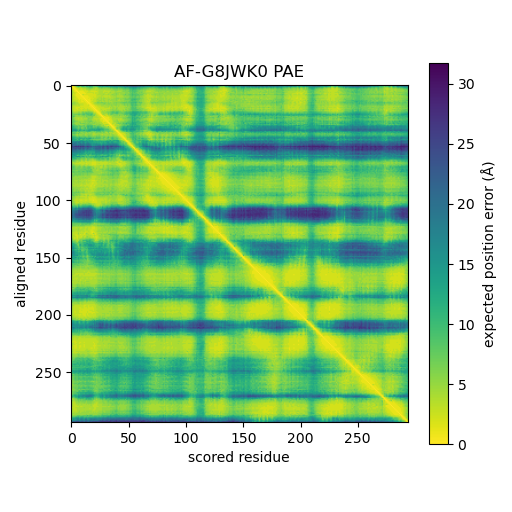.19 94 GLU A N 1
ATOM 742 C CA . GLU A 1 94 ? 0.744 -9.330 20.982 1.00 82.19 94 GLU A CA 1
A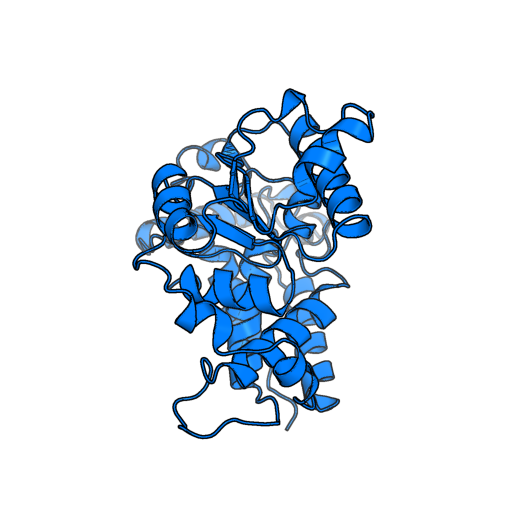TOM 743 C C . GLU A 1 94 ? -0.737 -8.955 20.872 1.00 82.19 94 GLU A C 1
ATOM 745 O O . GLU A 1 94 ? -1.588 -9.609 21.468 1.00 82.19 94 GLU A O 1
ATOM 750 N N . TYR A 1 95 ? -1.053 -7.961 20.042 1.00 82.06 95 TYR A N 1
ATOM 751 C CA . TYR A 1 95 ? -2.395 -7.425 19.857 1.00 82.06 95 TYR A CA 1
ATOM 752 C C . TYR A 1 95 ? -2.764 -7.418 18.364 1.00 82.06 95 TYR A C 1
ATOM 754 O O . TYR A 1 95 ? -2.591 -6.415 17.666 1.00 82.06 95 TYR A O 1
ATOM 762 N N . PRO A 1 96 ? -3.304 -8.530 17.832 1.00 78.88 96 PRO A N 1
ATOM 763 C CA . PRO A 1 96 ? -3.609 -8.655 16.406 1.00 78.88 96 PRO A CA 1
ATOM 764 C C . PRO A 1 96 ? -4.790 -7.787 15.950 1.00 78.88 96 PRO A C 1
ATOM 766 O O . PRO A 1 96 ? -5.019 -7.666 14.750 1.00 78.88 96 PRO A O 1
ATOM 769 N N . ASN A 1 97 ? -5.552 -7.216 16.887 1.00 81.50 97 ASN A N 1
ATOM 770 C CA . ASN A 1 97 ? -6.741 -6.411 16.605 1.00 81.50 97 ASN A CA 1
ATOM 771 C C . ASN A 1 97 ? -6.438 -4.919 16.418 1.00 81.50 97 ASN A C 1
ATOM 773 O O . ASN A 1 97 ? -7.306 -4.200 15.938 1.00 81.50 97 ASN A O 1
ATOM 777 N N . ILE A 1 98 ? -5.233 -4.463 16.768 1.00 84.44 98 ILE A N 1
ATOM 778 C CA . ILE A 1 98 ? -4.877 -3.045 16.695 1.00 84.44 98 ILE A CA 1
ATOM 779 C C . ILE A 1 98 ? -4.573 -2.647 15.253 1.00 84.44 98 ILE A C 1
ATOM 781 O O . ILE A 1 98 ? -3.846 -3.341 14.534 1.00 84.44 98 ILE A O 1
ATOM 785 N N . ILE A 1 99 ? -5.090 -1.487 14.856 1.00 86.88 99 ILE A N 1
ATOM 786 C CA . ILE A 1 99 ? -4.876 -0.897 13.537 1.00 86.88 99 ILE A CA 1
ATOM 787 C C . ILE A 1 99 ? -4.063 0.379 13.689 1.00 86.88 99 ILE A C 1
ATOM 789 O O . ILE A 1 99 ? -4.450 1.300 14.403 1.00 86.88 99 ILE A O 1
ATOM 793 N N . CYS A 1 100 ? -2.958 0.466 12.959 1.00 86.62 100 CYS A N 1
ATOM 794 C CA . CYS A 1 100 ? -2.168 1.686 12.891 1.00 86.62 100 CYS A CA 1
ATOM 795 C C . CYS A 1 100 ? -2.509 2.484 11.627 1.00 86.62 100 CYS A C 1
ATOM 797 O O . CYS A 1 100 ? -2.411 1.964 10.510 1.00 86.62 100 CYS A O 1
ATOM 799 N N . VAL A 1 101 ? -2.850 3.759 11.811 1.00 88.62 101 VAL A N 1
ATOM 800 C CA . VAL A 1 101 ? -3.095 4.737 10.747 1.00 88.62 101 VAL A CA 1
ATOM 801 C C . VAL A 1 101 ? -1.929 5.712 10.718 1.00 88.62 101 VAL A C 1
ATOM 803 O O . VAL A 1 101 ? -1.780 6.548 11.607 1.00 88.62 101 VAL A O 1
ATOM 806 N N . ALA A 1 102 ? -1.080 5.598 9.706 1.00 87.69 102 ALA A N 1
ATOM 807 C CA . ALA A 1 102 ? 0.043 6.509 9.531 1.00 87.69 102 ALA A CA 1
ATOM 808 C C . ALA A 1 102 ? -0.369 7.740 8.728 1.00 87.69 102 ALA A C 1
ATOM 810 O O . ALA A 1 102 ? -0.995 7.600 7.684 1.00 87.69 102 ALA A O 1
ATOM 811 N N . THR A 1 103 ? 0.012 8.935 9.177 1.00 86.25 103 THR A N 1
ATOM 812 C CA . THR A 1 103 ? -0.178 10.163 8.402 1.00 86.25 103 THR A CA 1
ATOM 813 C C . THR A 1 103 ? 1.125 10.586 7.742 1.00 86.25 103 THR A C 1
ATOM 815 O O . THR A 1 103 ? 2.202 10.591 8.350 1.00 86.25 103 THR A O 1
ATOM 818 N N . LEU A 1 104 ? 1.023 10.921 6.461 1.00 85.56 104 LEU A N 1
ATOM 819 C CA . LEU A 1 104 ? 2.120 11.435 5.660 1.00 85.56 104 LEU A CA 1
ATOM 820 C C . LEU A 1 104 ? 1.696 12.734 5.013 1.00 85.56 104 LEU A C 1
ATOM 822 O O . LEU A 1 104 ? 0.669 12.781 4.334 1.00 85.56 104 LEU A O 1
ATOM 826 N N . LYS A 1 105 ? 2.537 13.757 5.148 1.00 80.06 105 LYS A N 1
ATOM 827 C CA . LYS A 1 105 ? 2.380 14.940 4.322 1.00 80.06 105 LYS A CA 1
ATOM 828 C C . LYS A 1 105 ? 2.641 14.553 2.861 1.00 80.06 105 LYS A C 1
ATOM 830 O O . LYS A 1 105 ? 3.680 13.939 2.593 1.00 80.06 105 LYS A O 1
ATOM 835 N N . PRO A 1 106 ? 1.742 14.874 1.914 1.00 70.00 106 PRO A N 1
ATOM 836 C CA . PRO A 1 106 ? 2.055 14.730 0.503 1.00 70.00 106 PRO A CA 1
ATOM 837 C C . PRO A 1 106 ? 3.236 15.655 0.201 1.00 70.00 106 PRO A C 1
ATOM 839 O O . PRO A 1 106 ? 3.130 16.879 0.255 1.00 70.00 106 PRO A O 1
ATOM 842 N N . VAL A 1 107 ? 4.405 15.071 -0.055 1.00 63.69 107 VAL A N 1
ATOM 843 C CA . VAL A 1 107 ? 5.568 15.844 -0.483 1.00 63.69 107 VAL A CA 1
ATOM 844 C C . VAL A 1 107 ? 5.295 16.279 -1.919 1.00 63.69 107 VAL A C 1
ATOM 846 O O . VAL A 1 107 ? 5.516 15.521 -2.861 1.00 63.69 107 VAL A O 1
ATOM 849 N N . LEU A 1 108 ? 4.783 17.499 -2.081 1.00 57.94 108 LEU A N 1
ATOM 850 C CA . LEU A 1 108 ? 4.795 18.218 -3.352 1.00 57.94 108 LEU A CA 1
ATOM 851 C C . LEU A 1 108 ? 6.258 18.534 -3.690 1.00 57.94 108 LEU A C 1
ATOM 853 O O . LEU A 1 108 ? 6.808 19.522 -3.227 1.00 57.94 108 LEU A O 1
ATOM 857 N N . GLU A 1 109 ? 6.872 17.569 -4.376 1.00 52.56 109 GLU A N 1
ATOM 858 C CA . GLU A 1 109 ? 8.074 17.505 -5.232 1.00 52.56 109 GLU A CA 1
ATOM 859 C C . GLU A 1 109 ? 9.300 18.436 -5.059 1.00 52.56 109 GLU A C 1
ATOM 861 O O . GLU A 1 109 ? 10.343 18.094 -5.617 1.00 52.56 109 GLU A O 1
ATOM 866 N N . ASP A 1 110 ? 9.308 19.490 -4.243 1.00 42.44 110 ASP A N 1
ATOM 867 C CA . ASP A 1 110 ? 10.499 20.343 -4.069 1.00 42.44 110 ASP A CA 1
ATOM 868 C C . ASP A 1 110 ? 11.662 19.602 -3.375 1.00 42.44 110 ASP A C 1
ATOM 870 O O . ASP A 1 110 ? 12.832 19.904 -3.602 1.00 42.44 110 ASP A O 1
ATOM 874 N N . ALA A 1 111 ? 11.373 18.548 -2.601 1.00 43.72 111 ALA A N 1
ATOM 875 C CA . ALA A 1 111 ? 12.396 17.678 -2.007 1.00 43.72 111 ALA A CA 1
ATOM 876 C C . ALA A 1 111 ? 12.895 16.558 -2.952 1.00 43.72 111 ALA A C 1
ATOM 878 O O . ALA A 1 111 ? 13.937 15.951 -2.693 1.00 43.72 111 ALA A O 1
ATOM 879 N N . ALA A 1 112 ? 1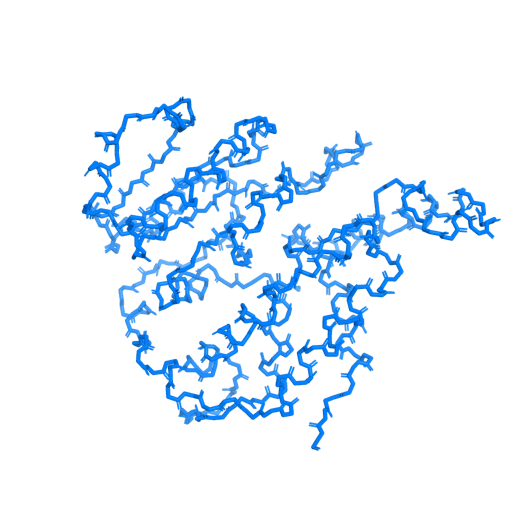2.188 16.276 -4.055 1.00 43.53 112 ALA A N 1
ATOM 880 C CA . ALA A 1 112 ? 12.592 15.264 -5.042 1.00 43.53 112 ALA A CA 1
ATOM 881 C C . ALA A 1 112 ? 13.659 15.792 -6.022 1.00 43.53 112 ALA A C 1
ATOM 883 O O . ALA A 1 112 ? 14.391 15.002 -6.625 1.00 43.53 112 ALA A O 1
ATOM 884 N N . ALA A 1 113 ? 13.796 17.118 -6.140 1.00 40.44 113 ALA A N 1
ATOM 885 C CA . ALA A 1 113 ? 14.880 17.772 -6.876 1.00 40.44 113 ALA A CA 1
ATOM 886 C C . ALA A 1 113 ? 16.268 17.523 -6.245 1.00 40.44 113 ALA A C 1
ATOM 888 O O . ALA A 1 113 ? 17.274 17.586 -6.942 1.00 40.44 113 ALA A O 1
ATOM 889 N N . ALA A 1 114 ? 16.323 17.165 -4.956 1.00 35.34 114 ALA A N 1
ATOM 890 C CA . ALA A 1 114 ? 17.555 16.893 -4.211 1.00 35.34 114 ALA A CA 1
ATOM 891 C C . ALA A 1 114 ? 17.925 15.393 -4.128 1.00 35.34 114 ALA A C 1
ATOM 893 O O . ALA A 1 114 ? 18.628 14.979 -3.209 1.00 35.34 114 ALA A O 1
ATOM 894 N N . GLY A 1 115 ? 17.414 14.548 -5.036 1.00 38.78 115 GLY A N 1
ATOM 895 C CA . GLY A 1 115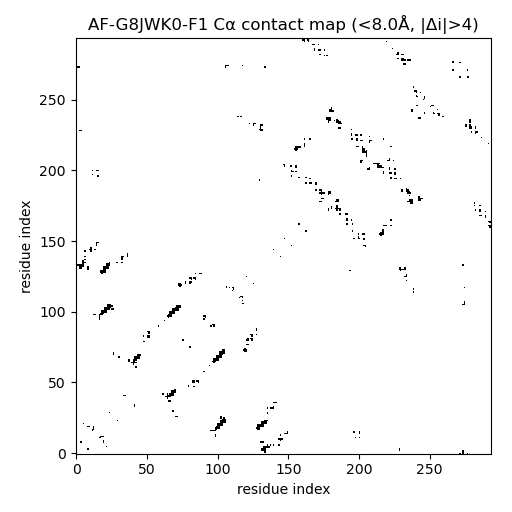 ? 17.706 13.101 -5.042 1.00 38.78 115 GLY A CA 1
ATOM 896 C C . GLY A 1 115 ? 17.018 12.303 -3.921 1.00 38.78 115 GLY A C 1
ATOM 897 O O . GLY A 1 115 ? 17.293 11.119 -3.730 1.00 38.78 115 GLY A O 1
ATOM 898 N N . GLY A 1 116 ? 16.104 12.930 -3.174 1.00 39.81 116 GLY A N 1
ATOM 899 C CA . GLY A 1 116 ? 15.345 12.293 -2.102 1.00 39.81 116 GLY A CA 1
ATOM 900 C C . GLY A 1 116 ? 14.299 11.295 -2.608 1.00 39.81 116 GLY A C 1
ATOM 901 O O . GLY A 1 116 ? 13.687 11.456 -3.663 1.00 39.81 116 GLY A O 1
ATOM 902 N N . SER A 1 117 ? 14.052 10.244 -1.824 1.00 47.88 117 SER A N 1
ATOM 903 C CA . SER A 1 117 ? 12.936 9.326 -2.057 1.00 47.88 117 SER A CA 1
ATOM 904 C C . SER A 1 117 ? 11.600 10.076 -2.011 1.00 47.88 117 SER A C 1
ATOM 906 O O . SER A 1 117 ? 11.254 10.607 -0.961 1.00 47.88 117 SER A O 1
ATOM 908 N N . ARG A 1 118 ? 10.823 10.057 -3.112 1.00 56.88 118 ARG A N 1
ATOM 909 C CA . ARG A 1 118 ? 9.456 10.630 -3.197 1.00 56.88 118 ARG A CA 1
ATOM 910 C C . ARG A 1 118 ? 8.536 10.176 -2.063 1.00 56.88 118 ARG A C 1
ATOM 912 O O . ARG A 1 118 ? 7.653 10.908 -1.639 1.00 56.88 118 ARG A O 1
ATOM 919 N N . PHE A 1 119 ? 8.791 8.977 -1.549 1.00 63.91 119 PHE A N 1
ATOM 920 C CA . PHE A 1 119 ? 8.196 8.474 -0.326 1.00 63.91 119 PHE A CA 1
ATOM 921 C C . PHE A 1 119 ? 9.289 8.383 0.751 1.00 63.91 119 PHE A C 1
ATOM 923 O O . PHE A 1 119 ? 10.180 7.538 0.617 1.00 63.91 119 PHE A O 1
ATOM 930 N N . PRO A 1 120 ? 9.267 9.212 1.805 1.00 65.56 120 PRO A N 1
ATOM 931 C CA . PRO A 1 120 ? 10.351 9.292 2.790 1.00 65.56 120 PRO A CA 1
ATOM 932 C C . PRO A 1 120 ? 10.477 8.052 3.696 1.00 65.56 120 PRO A C 1
ATOM 934 O O . PRO A 1 120 ? 11.333 8.030 4.576 1.00 65.56 120 PRO A O 1
ATOM 937 N N . LEU A 1 121 ? 9.658 7.010 3.498 1.00 74.56 121 LEU A N 1
ATOM 938 C CA . LEU A 1 121 ? 9.717 5.780 4.292 1.00 74.56 121 LEU A CA 1
ATOM 939 C C . LEU A 1 121 ? 10.661 4.737 3.692 1.00 74.56 121 LEU A C 1
ATOM 941 O O . LEU A 1 121 ? 10.686 4.511 2.481 1.00 74.56 121 LEU A O 1
ATOM 945 N N . SER A 1 122 ? 11.376 4.036 4.567 1.00 79.88 122 SER A N 1
ATOM 946 C CA . SER A 1 122 ? 12.186 2.875 4.224 1.00 79.88 122 SER A CA 1
ATOM 947 C C . SER A 1 122 ? 11.310 1.728 3.716 1.00 79.88 122 SER A C 1
ATOM 949 O O . SER A 1 122 ? 10.184 1.534 4.183 1.00 79.88 122 SER A O 1
ATOM 951 N N . GLY A 1 123 ? 11.842 0.910 2.800 1.00 77.12 123 GLY A N 1
ATOM 952 C CA . GLY A 1 123 ? 11.137 -0.275 2.294 1.00 77.12 123 GLY A CA 1
ATOM 953 C C . GLY A 1 123 ? 10.677 -1.221 3.412 1.00 77.12 123 GLY A C 1
ATOM 954 O O . GLY A 1 123 ? 9.593 -1.801 3.347 1.00 77.12 123 GLY A O 1
ATOM 955 N N . TYR A 1 124 ? 11.446 -1.307 4.505 1.00 82.94 124 TYR A N 1
ATOM 956 C CA . TYR A 1 124 ? 11.070 -2.119 5.661 1.00 82.94 124 TYR A CA 1
ATOM 957 C C . TYR A 1 124 ? 9.817 -1.591 6.371 1.00 82.94 124 TYR A C 1
ATOM 959 O O . TYR A 1 124 ? 8.941 -2.384 6.723 1.00 82.94 124 TYR A O 1
ATOM 967 N N . LEU A 1 125 ? 9.695 -0.272 6.546 1.00 85.06 125 LEU A N 1
ATOM 968 C CA . LEU A 1 125 ? 8.515 0.338 7.156 1.00 85.06 125 LEU A CA 1
ATOM 969 C C . LEU A 1 125 ? 7.309 0.304 6.206 1.00 85.06 125 LEU A C 1
ATOM 971 O O . LEU A 1 125 ? 6.223 -0.072 6.642 1.00 85.06 125 LEU A O 1
ATOM 975 N N . LYS A 1 126 ? 7.506 0.585 4.909 1.00 85.12 126 LYS A N 1
ATOM 976 C CA . LYS A 1 126 ? 6.458 0.452 3.877 1.00 85.12 126 LYS A CA 1
ATOM 977 C C . LYS A 1 126 ? 5.797 -0.925 3.903 1.00 85.12 126 LYS A C 1
ATOM 979 O O . LYS A 1 126 ? 4.576 -1.010 3.923 1.00 85.12 126 LYS A O 1
ATOM 984 N N . SER A 1 127 ? 6.590 -1.992 4.038 1.00 84.81 127 SER A N 1
ATOM 985 C CA . SER A 1 127 ? 6.083 -3.374 4.093 1.00 84.81 127 SER A CA 1
ATOM 986 C C . SER A 1 127 ? 5.132 -3.675 5.264 1.00 84.81 127 SER A C 1
ATOM 988 O O . SER A 1 127 ? 4.510 -4.739 5.297 1.00 84.81 127 SER A O 1
ATOM 990 N N . LYS A 1 128 ? 5.052 -2.790 6.270 1.00 87.69 128 LYS A N 1
ATOM 991 C CA . LYS A 1 128 ? 4.144 -2.934 7.419 1.00 87.69 128 LYS A CA 1
ATOM 992 C C . LYS A 1 128 ? 2.772 -2.314 7.176 1.00 87.69 128 LYS A C 1
ATOM 994 O O . LYS A 1 128 ? 1.858 -2.599 7.953 1.00 87.69 128 LYS A O 1
ATOM 999 N N . PHE A 1 129 ? 2.632 -1.503 6.133 1.00 89.56 129 PHE A N 1
ATOM 1000 C CA . PHE A 1 129 ? 1.379 -0.886 5.723 1.00 89.56 129 PHE A CA 1
ATOM 1001 C C . PHE A 1 129 ? 0.817 -1.601 4.500 1.00 89.56 129 PHE A C 1
ATOM 1003 O O . PHE A 1 129 ? 1.551 -2.188 3.711 1.00 89.56 129 PHE A O 1
ATOM 1010 N N . TRP A 1 130 ? -0.504 -1.602 4.375 1.00 88.38 130 TRP A N 1
ATOM 1011 C CA . TRP A 1 130 ? -1.189 -2.338 3.326 1.00 88.38 130 TRP A CA 1
ATOM 1012 C C . TRP A 1 130 ? -1.307 -1.513 2.048 1.00 88.38 130 TRP A C 1
ATOM 1014 O O . TRP A 1 130 ? -0.804 -1.941 1.015 1.00 88.38 130 TRP A O 1
ATOM 1024 N N . PHE A 1 131 ? -1.910 -0.327 2.131 1.00 88.75 131 PHE A N 1
ATOM 1025 C CA . PHE A 1 131 ? -2.013 0.627 1.028 1.00 88.75 131 PHE A CA 1
ATOM 1026 C C . PHE A 1 131 ? -2.117 2.071 1.540 1.00 88.75 131 PHE A C 1
ATOM 1028 O O . PHE A 1 131 ? -2.181 2.314 2.752 1.00 88.75 131 PHE A O 1
ATOM 1035 N N . ALA A 1 132 ? -2.098 3.027 0.608 1.00 87.69 132 ALA A N 1
ATOM 1036 C CA . ALA A 1 132 ? -2.234 4.453 0.882 1.00 87.69 132 ALA A CA 1
ATOM 1037 C C . ALA A 1 132 ? -3.630 4.974 0.509 1.00 87.69 132 ALA A C 1
ATOM 1039 O O . ALA A 1 132 ? -4.173 4.575 -0.518 1.00 87.69 132 ALA A O 1
ATOM 1040 N N . THR A 1 133 ? -4.173 5.903 1.292 1.00 87.44 133 THR A N 1
ATOM 1041 C CA . THR A 1 133 ? -5.463 6.565 1.064 1.00 87.44 133 THR A CA 1
ATOM 1042 C C . THR A 1 133 ? -5.303 8.063 0.842 1.00 87.44 133 THR A C 1
ATOM 1044 O O . THR A 1 133 ? -4.329 8.678 1.291 1.00 87.44 133 THR A O 1
ATOM 1047 N N . ALA A 1 134 ? -6.298 8.649 0.178 1.00 84.88 134 ALA A N 1
ATOM 1048 C CA . ALA A 1 134 ? -6.473 10.093 0.094 1.00 84.88 134 ALA A CA 1
ATOM 1049 C C . ALA A 1 134 ? -6.807 10.708 1.465 1.00 84.88 134 ALA A C 1
ATOM 1051 O O . ALA A 1 134 ? -7.096 9.995 2.432 1.00 84.88 134 ALA A O 1
ATOM 1052 N N . GLU A 1 135 ? -6.800 12.039 1.513 1.00 80.44 135 GLU A N 1
ATOM 1053 C CA . GLU A 1 135 ? -7.246 12.814 2.667 1.00 80.44 135 GLU A CA 1
ATOM 1054 C C . GLU A 1 135 ? -8.723 12.508 3.005 1.00 80.44 135 GLU A C 1
ATOM 1056 O O . GLU A 1 135 ? -9.539 12.294 2.098 1.00 80.44 135 GLU A O 1
ATOM 1061 N N . PRO A 1 136 ? -9.106 12.466 4.294 1.00 77.69 136 PRO A N 1
ATOM 1062 C CA . PRO A 1 136 ? -10.495 12.266 4.690 1.00 77.69 136 PRO A CA 1
ATOM 1063 C C . PRO A 1 136 ? -11.407 13.419 4.241 1.00 77.69 136 PRO A C 1
ATOM 1065 O O . PRO A 1 136 ? -11.316 14.533 4.745 1.00 77.69 136 PRO A O 1
ATOM 1068 N N . THR A 1 137 ? -12.347 13.131 3.338 1.00 70.19 137 THR A N 1
ATOM 1069 C CA . THR A 1 137 ? -13.343 14.106 2.846 1.00 70.19 137 THR A CA 1
ATOM 1070 C C . THR A 1 137 ? -14.651 14.099 3.648 1.00 70.19 137 THR A C 1
ATOM 1072 O O . THR A 1 137 ? -15.413 15.061 3.606 1.00 70.19 137 THR A O 1
ATOM 1075 N N . LYS A 1 138 ? -14.946 13.009 4.364 1.00 67.94 138 LYS A N 1
ATOM 1076 C CA . LYS A 1 138 ? -16.222 12.777 5.053 1.00 67.94 138 LYS A CA 1
ATOM 1077 C C . LYS A 1 138 ? -15.995 12.214 6.456 1.00 67.94 138 LYS A C 1
ATOM 1079 O O . LYS A 1 138 ? -14.984 11.558 6.715 1.00 67.94 138 LYS A O 1
ATOM 1084 N N . ALA A 1 139 ? -16.928 12.518 7.357 1.00 60.69 139 ALA A N 1
ATOM 1085 C CA . ALA A 1 139 ? -16.921 12.003 8.717 1.00 60.69 139 ALA A CA 1
ATOM 1086 C C . ALA A 1 139 ? -17.312 10.525 8.723 1.00 60.69 139 ALA A C 1
ATOM 1088 O O . ALA A 1 139 ? -18.354 10.146 8.194 1.00 60.69 139 ALA A O 1
ATOM 1089 N N . VAL A 1 140 ? -16.472 9.704 9.349 1.00 63.66 140 VAL A N 1
ATOM 1090 C CA . VAL A 1 140 ? -16.684 8.262 9.424 1.00 63.66 140 VAL A CA 1
ATOM 1091 C C . VAL A 1 140 ? -17.803 7.981 10.425 1.00 63.66 140 VAL A C 1
ATOM 1093 O O . VAL A 1 140 ? -17.704 8.348 11.595 1.00 63.66 140 VAL A O 1
ATOM 1096 N N . SER A 1 141 ? -18.860 7.308 9.976 1.00 59.41 141 SER A N 1
ATOM 1097 C CA . SER A 1 141 ? -19.897 6.750 10.847 1.00 59.41 141 SER A CA 1
ATOM 1098 C C . SER A 1 141 ? -19.565 5.297 11.198 1.00 59.41 141 SER A C 1
ATOM 1100 O O . SER A 1 141 ? -19.104 4.538 10.344 1.00 59.41 141 SER A O 1
ATOM 1102 N N . LYS A 1 142 ? -19.849 4.876 12.441 1.00 60.44 142 LYS A N 1
ATOM 1103 C CA . LYS A 1 142 ? -19.677 3.476 12.889 1.00 60.44 142 LYS A CA 1
ATOM 1104 C C . LYS A 1 142 ? -20.420 2.475 12.002 1.00 60.44 142 LYS A C 1
ATOM 1106 O O . LYS A 1 142 ? -19.949 1.363 11.802 1.00 60.44 142 LYS A O 1
ATOM 1111 N N . GLU A 1 143 ? -21.549 2.885 11.436 1.00 54.06 143 GLU A N 1
ATOM 1112 C CA . GLU A 1 143 ? -22.345 2.079 10.510 1.00 54.06 143 GLU A CA 1
ATOM 1113 C C . GLU A 1 143 ? -21.539 1.697 9.261 1.00 54.06 143 GLU A C 1
ATOM 1115 O O . GLU A 1 143 ? -21.513 0.529 8.890 1.00 54.06 143 GLU A O 1
ATOM 1120 N N . THR A 1 144 ? -20.767 2.628 8.693 1.00 58.31 144 THR A N 1
ATOM 1121 C CA . THR A 1 144 ? -19.904 2.385 7.525 1.00 58.31 144 THR A CA 1
ATOM 1122 C C . THR A 1 144 ? -18.752 1.415 7.827 1.00 58.31 144 THR A C 1
ATOM 1124 O O . THR A 1 144 ? -18.254 0.728 6.933 1.00 58.31 144 THR A O 1
ATOM 1127 N N . LEU A 1 145 ? -18.333 1.329 9.093 1.00 59.16 145 LEU A N 1
ATOM 1128 C CA . LEU A 1 145 ? -17.286 0.413 9.563 1.00 59.16 145 LEU A CA 1
ATOM 1129 C C . LEU A 1 145 ? -17.818 -1.000 9.842 1.00 59.16 145 LEU A C 1
ATOM 1131 O O . LEU A 1 145 ? -17.084 -1.972 9.687 1.00 59.16 145 LEU A O 1
ATOM 1135 N N . LEU A 1 146 ? -19.091 -1.120 10.230 1.00 56.53 146 LEU A N 1
ATOM 1136 C CA . LEU A 1 146 ? -19.735 -2.389 10.590 1.00 56.53 146 LEU A CA 1
ATOM 1137 C C . LEU A 1 146 ? -20.462 -3.072 9.425 1.00 56.53 146 LEU A C 1
ATOM 1139 O O . LEU A 1 146 ? -20.922 -4.201 9.584 1.00 56.53 146 LEU A O 1
ATOM 1143 N N . LEU A 1 147 ? -20.535 -2.434 8.251 1.00 54.47 147 LEU A N 1
ATOM 1144 C CA . LEU A 1 147 ? -21.161 -3.003 7.050 1.00 54.47 147 LEU A CA 1
ATOM 1145 C C . LEU A 1 147 ? -20.570 -4.359 6.631 1.00 54.47 147 LEU A C 1
ATOM 1147 O O . LEU A 1 147 ? -21.212 -5.087 5.883 1.00 54.47 147 LEU A O 1
ATOM 1151 N N . THR A 1 148 ? -19.346 -4.696 7.053 1.00 55.94 148 THR A N 1
ATOM 1152 C CA . THR A 1 148 ? -18.676 -5.939 6.646 1.00 55.94 148 THR A CA 1
ATOM 1153 C C . THR A 1 148 ? -18.052 -6.647 7.842 1.00 55.94 148 THR A C 1
ATOM 1155 O O . THR A 1 148 ? -17.019 -6.227 8.371 1.00 55.94 148 THR A O 1
ATOM 1158 N N . SER A 1 149 ? -18.667 -7.757 8.251 1.00 60.38 149 SER A N 1
ATOM 1159 C CA . SER A 1 149 ? -18.075 -8.659 9.236 1.00 60.38 149 SER A CA 1
ATOM 1160 C C . SER A 1 149 ? -16.871 -9.384 8.619 1.00 60.38 149 SER A C 1
ATOM 1162 O O . SER A 1 149 ? -16.931 -9.787 7.454 1.00 60.38 149 SER A O 1
ATOM 1164 N N . PRO A 1 150 ? -15.790 -9.642 9.379 1.00 62.31 150 PRO A N 1
ATOM 1165 C CA . PRO A 1 150 ? -14.658 -10.443 8.900 1.00 62.31 150 PRO A CA 1
ATOM 1166 C C . PRO A 1 150 ? -15.078 -11.837 8.406 1.00 62.31 150 PRO A C 1
ATOM 1168 O O . PRO A 1 150 ? -14.417 -12.420 7.548 1.00 62.31 150 PRO A O 1
ATOM 1171 N N . GLN A 1 151 ? -16.202 -12.366 8.901 1.00 60.03 151 GLN A N 1
ATOM 1172 C CA . GLN A 1 151 ? -16.741 -13.653 8.460 1.00 60.03 151 GLN A CA 1
ATOM 1173 C C . GLN A 1 151 ? -17.252 -13.625 7.015 1.00 60.03 151 GLN A C 1
ATOM 1175 O O . GLN A 1 151 ? -17.184 -14.646 6.331 1.00 60.03 151 GLN A O 1
ATOM 1180 N N . ASP A 1 152 ? -17.712 -12.475 6.523 1.00 62.75 152 ASP A N 1
ATOM 1181 C CA . ASP A 1 152 ? -18.231 -12.353 5.161 1.00 62.75 152 ASP A CA 1
ATOM 1182 C C . ASP A 1 152 ? -17.103 -12.337 4.124 1.00 62.75 152 ASP A C 1
ATOM 1184 O O . ASP A 1 152 ? -17.254 -12.902 3.041 1.00 62.75 152 ASP A O 1
ATOM 1188 N N . CYS A 1 153 ? -15.920 -11.829 4.487 1.00 64.50 153 CYS A N 1
ATOM 1189 C CA . CYS A 1 153 ? -14.730 -11.920 3.639 1.00 64.50 153 CYS A CA 1
ATOM 1190 C C . CYS A 1 153 ? -14.262 -13.371 3.434 1.00 64.50 153 CYS A C 1
ATOM 1192 O O . CYS A 1 153 ? -13.816 -13.726 2.343 1.00 64.50 153 CYS A O 1
ATOM 1194 N N . HIS A 1 154 ? -14.400 -14.231 4.450 1.00 67.19 154 HIS A N 1
ATOM 1195 C CA . HIS A 1 154 ? -14.011 -15.645 4.364 1.00 67.19 154 HIS A CA 1
ATOM 1196 C C . HIS A 1 154 ? -14.986 -16.511 3.558 1.00 67.19 154 HIS A C 1
ATOM 1198 O O . HIS A 1 154 ? -14.608 -17.589 3.101 1.00 67.19 154 HIS A O 1
ATOM 1204 N N . ARG A 1 155 ? -16.226 -16.052 3.359 1.00 74.12 155 ARG A N 1
ATOM 1205 C CA . ARG A 1 155 ? -17.233 -16.753 2.545 1.00 74.12 155 ARG A CA 1
ATOM 1206 C C . ARG A 1 155 ? -16.994 -16.605 1.043 1.00 74.12 155 ARG A C 1
ATOM 1208 O O . ARG A 1 155 ? -17.597 -17.334 0.260 1.00 74.12 155 ARG A O 1
ATOM 1215 N N . ILE A 1 156 ? -16.130 -15.678 0.637 1.00 79.19 156 ILE A N 1
ATOM 1216 C CA . ILE A 1 156 ? -15.859 -15.391 -0.769 1.00 79.19 156 ILE A CA 1
ATOM 1217 C C . ILE A 1 156 ? -14.827 -16.380 -1.298 1.00 79.19 156 ILE A C 1
ATOM 1219 O O . ILE A 1 156 ? -13.655 -16.382 -0.907 1.00 79.19 156 ILE A O 1
ATOM 1223 N N . THR A 1 157 ? -15.275 -17.218 -2.226 1.00 81.44 157 THR A N 1
ATOM 1224 C CA . THR A 1 157 ? -14.440 -18.224 -2.874 1.00 81.44 157 THR A CA 1
ATOM 1225 C C . THR A 1 157 ? -13.634 -17.585 -3.996 1.00 81.44 157 THR A C 1
ATOM 1227 O O . THR A 1 157 ? -14.198 -17.008 -4.928 1.00 81.44 157 THR A O 1
ATOM 1230 N N . ILE A 1 158 ? -12.309 -17.713 -3.928 1.00 83.81 158 ILE A N 1
ATOM 1231 C CA . ILE A 1 158 ? -11.410 -17.280 -4.999 1.00 83.81 158 ILE A CA 1
ATOM 1232 C C . ILE A 1 158 ? -11.027 -18.495 -5.837 1.00 83.81 158 ILE A C 1
ATOM 1234 O O . ILE A 1 158 ? -10.452 -19.456 -5.325 1.00 83.81 158 ILE A O 1
ATOM 1238 N N . HIS A 1 159 ? -11.320 -18.436 -7.133 1.00 87.31 159 HIS A N 1
ATOM 1239 C CA . HIS A 1 159 ? -10.923 -19.481 -8.066 1.00 87.31 159 HIS A CA 1
ATOM 1240 C C . HIS A 1 159 ? -9.402 -19.469 -8.311 1.00 87.31 159 HIS A C 1
ATOM 1242 O O . HIS A 1 159 ? -8.746 -18.424 -8.254 1.00 87.31 159 HIS A O 1
ATOM 1248 N N . SER A 1 160 ? -8.824 -20.630 -8.620 1.00 87.75 160 SER A N 1
ATOM 1249 C CA . SER A 1 160 ? -7.384 -20.774 -8.878 1.00 87.75 160 SER A CA 1
ATOM 1250 C C . SER A 1 160 ? -6.900 -19.929 -10.064 1.00 87.75 160 SER A C 1
ATOM 1252 O O . SER A 1 160 ? -5.774 -19.431 -10.026 1.00 87.75 160 SER A O 1
ATOM 1254 N N . SER A 1 161 ? -7.755 -19.691 -11.067 1.00 88.69 161 SER A N 1
ATOM 1255 C CA . SER A 1 161 ? -7.452 -18.807 -12.207 1.00 88.69 161 SER A CA 1
ATOM 1256 C C . SER A 1 161 ? -7.194 -17.363 -11.774 1.00 88.69 161 SER A C 1
ATOM 1258 O O . SER A 1 161 ? -6.238 -16.750 -12.236 1.00 88.69 161 SER A O 1
ATOM 1260 N N . ILE A 1 162 ? -7.961 -16.842 -10.811 1.00 88.94 162 ILE A N 1
ATOM 1261 C CA . ILE A 1 162 ? -7.757 -15.497 -10.258 1.00 88.94 162 ILE A CA 1
ATOM 1262 C C . ILE A 1 162 ? -6.440 -15.423 -9.487 1.00 88.94 162 ILE A C 1
ATOM 1264 O O . ILE A 1 162 ? -5.678 -14.471 -9.642 1.00 88.94 162 ILE A O 1
ATOM 1268 N N . ARG A 1 163 ? -6.121 -16.455 -8.695 1.00 90.31 163 ARG A N 1
ATOM 1269 C CA . ARG A 1 163 ? -4.820 -16.538 -8.015 1.00 90.31 163 ARG A CA 1
ATOM 1270 C C . ARG A 1 163 ? -3.670 -16.514 -9.025 1.00 90.31 163 ARG A C 1
ATOM 1272 O O . ARG A 1 163 ? -2.666 -15.846 -8.781 1.00 90.31 163 ARG A O 1
ATOM 1279 N N . ARG A 1 164 ? -3.817 -17.219 -10.152 1.00 90.69 164 ARG A N 1
ATOM 1280 C CA . ARG A 1 164 ? -2.824 -17.211 -11.229 1.00 90.69 164 ARG A CA 1
ATOM 1281 C C . ARG A 1 164 ? -2.724 -15.843 -11.900 1.00 90.69 164 ARG A C 1
ATOM 1283 O O . ARG A 1 164 ? -1.616 -15.353 -12.061 1.00 90.69 164 ARG A O 1
ATOM 1290 N N . TYR A 1 165 ? -3.854 -15.198 -12.169 1.00 91.00 165 TYR A N 1
ATOM 1291 C CA . TYR A 1 165 ? -3.895 -13.849 -12.726 1.00 91.00 165 TYR A CA 1
ATOM 1292 C C . TYR A 1 165 ? -3.150 -12.830 -11.849 1.00 91.00 165 TYR A C 1
ATOM 1294 O O . TYR A 1 165 ? -2.321 -12.075 -12.349 1.00 91.00 165 TYR A O 1
ATOM 1302 N N . VAL A 1 166 ? -3.359 -12.858 -10.525 1.00 91.25 166 VAL A N 1
ATOM 1303 C CA . VAL A 1 166 ? -2.617 -11.991 -9.589 1.00 91.25 166 VAL A CA 1
ATOM 1304 C C . VAL A 1 166 ? -1.114 -12.284 -9.626 1.00 91.25 166 VAL A C 1
ATOM 1306 O O . VAL A 1 166 ? -0.308 -11.356 -9.605 1.00 91.25 166 VAL A O 1
ATOM 1309 N N . LEU A 1 167 ? -0.720 -13.560 -9.693 1.00 90.88 167 LEU A N 1
ATOM 1310 C CA . LEU A 1 167 ? 0.689 -13.945 -9.817 1.00 90.88 167 LEU A CA 1
ATOM 1311 C C . LEU A 1 167 ? 1.314 -13.425 -11.113 1.00 90.88 167 LEU A C 1
ATOM 1313 O O . LEU A 1 167 ? 2.437 -12.924 -11.075 1.00 90.88 167 LEU A O 1
ATOM 1317 N N . ASP A 1 168 ? 0.594 -13.509 -12.228 1.00 90.62 168 ASP A N 1
ATOM 1318 C CA . ASP A 1 168 ? 1.075 -12.999 -13.507 1.00 90.62 168 ASP A CA 1
ATOM 1319 C C . ASP A 1 168 ? 1.260 -11.472 -13.423 1.00 90.62 168 ASP A C 1
ATOM 1321 O O . ASP A 1 168 ? 2.346 -10.982 -13.734 1.00 90.62 168 ASP A O 1
ATOM 1325 N N . ILE A 1 169 ? 0.295 -10.724 -12.863 1.00 90.19 169 ILE A N 1
ATOM 1326 C CA . ILE A 1 169 ? 0.440 -9.274 -12.606 1.00 90.19 169 ILE A CA 1
ATOM 1327 C C . ILE A 1 169 ? 1.692 -8.979 -11.770 1.00 90.19 169 ILE A C 1
ATOM 1329 O O . ILE A 1 169 ? 2.473 -8.095 -12.126 1.00 90.19 169 ILE A O 1
ATOM 1333 N N . VAL A 1 170 ? 1.918 -9.725 -10.682 1.00 89.88 170 VAL A N 1
ATOM 1334 C CA . VAL A 1 170 ? 3.118 -9.568 -9.844 1.00 89.88 170 VAL A CA 1
ATOM 1335 C C . VAL A 1 170 ? 4.385 -9.753 -10.679 1.00 89.88 170 VAL A C 1
ATOM 1337 O O . VAL A 1 170 ? 5.292 -8.931 -10.578 1.00 89.88 170 VAL A O 1
ATOM 1340 N N . VAL A 1 171 ? 4.461 -10.789 -11.518 1.00 88.62 171 VAL A N 1
ATOM 1341 C CA . VAL A 1 171 ? 5.630 -11.035 -12.377 1.00 88.62 171 VAL A CA 1
ATOM 1342 C C . VAL A 1 171 ? 5.843 -9.884 -13.361 1.00 88.62 171 VAL A C 1
ATOM 1344 O O . VAL A 1 171 ? 6.960 -9.380 -13.459 1.00 88.62 171 VAL A O 1
ATOM 1347 N N . PHE A 1 172 ? 4.794 -9.408 -14.034 1.00 88.69 172 PHE A N 1
ATOM 1348 C CA . PHE A 1 172 ? 4.915 -8.288 -14.972 1.00 88.69 172 PHE A CA 1
ATOM 1349 C C . PHE A 1 172 ? 5.345 -6.983 -14.288 1.00 88.69 172 PHE A C 1
ATOM 1351 O O . PHE A 1 172 ? 6.146 -6.241 -14.854 1.00 88.69 172 PHE A O 1
ATOM 1358 N N . LEU A 1 173 ? 4.888 -6.722 -13.058 1.00 87.75 173 LEU A N 1
ATOM 1359 C CA . LEU A 1 173 ? 5.349 -5.569 -12.278 1.00 87.75 173 LEU A CA 1
ATOM 1360 C C . LEU A 1 173 ? 6.826 -5.690 -11.891 1.00 87.75 173 LEU A C 1
ATOM 1362 O O . LEU A 1 173 ? 7.558 -4.708 -11.982 1.00 87.75 173 LEU A O 1
ATOM 1366 N N . ARG A 1 174 ? 7.289 -6.891 -11.514 1.00 85.06 174 ARG A N 1
ATOM 1367 C CA . ARG A 1 174 ? 8.711 -7.138 -11.204 1.00 85.06 174 ARG A CA 1
ATOM 1368 C C . ARG A 1 174 ? 9.622 -6.961 -12.416 1.00 85.06 174 ARG A C 1
ATOM 1370 O O . ARG A 1 174 ? 10.755 -6.525 -12.255 1.00 85.06 174 ARG A O 1
ATOM 1377 N N . MET A 1 175 ? 9.124 -7.307 -13.601 1.00 83.56 175 MET A N 1
ATOM 1378 C CA . MET A 1 175 ? 9.851 -7.203 -14.869 1.00 83.56 175 MET A CA 1
ATOM 1379 C C . MET A 1 175 ? 9.710 -5.826 -15.531 1.00 83.56 175 MET A C 1
ATOM 1381 O O . MET A 1 175 ? 10.282 -5.592 -16.597 1.00 83.56 175 MET A O 1
ATOM 1385 N N . HIS A 1 176 ? 8.938 -4.911 -14.943 1.00 85.19 176 HIS A N 1
ATOM 1386 C CA . HIS A 1 176 ? 8.705 -3.607 -15.540 1.00 85.19 176 HIS A CA 1
ATOM 1387 C C . HIS A 1 176 ? 9.996 -2.776 -15.561 1.00 85.19 176 HIS A C 1
ATOM 1389 O O . HIS A 1 176 ? 10.647 -2.592 -14.537 1.00 85.19 176 HIS A O 1
ATOM 1395 N N . ARG A 1 177 ? 10.338 -2.203 -16.722 1.00 76.31 177 ARG A N 1
ATOM 1396 C CA . ARG A 1 177 ? 11.613 -1.497 -16.947 1.00 76.31 177 ARG A CA 1
ATOM 1397 C C . ARG A 1 177 ? 11.870 -0.343 -15.973 1.00 76.31 177 ARG A C 1
ATOM 1399 O O . ARG A 1 177 ? 13.000 -0.141 -15.568 1.00 76.31 177 ARG A O 1
ATOM 1406 N N . LEU A 1 178 ? 10.831 0.407 -15.600 1.00 77.81 178 LEU A N 1
ATOM 1407 C CA . LEU A 1 178 ? 10.959 1.540 -14.668 1.00 77.81 178 LEU A CA 1
ATOM 1408 C C . LEU A 1 178 ? 11.015 1.121 -13.191 1.00 77.81 178 LEU A C 1
ATOM 1410 O O . LEU A 1 178 ? 11.228 1.972 -12.326 1.00 77.81 178 LEU A O 1
ATOM 1414 N N . ALA A 1 179 ? 10.769 -0.155 -12.890 1.00 78.62 179 ALA A N 1
ATOM 1415 C CA . ALA A 1 179 ? 10.813 -0.661 -11.531 1.00 78.62 179 ALA A CA 1
ATOM 1416 C C . ALA A 1 179 ? 12.265 -0.949 -11.134 1.00 78.62 179 ALA A C 1
ATOM 1418 O O . ALA A 1 179 ? 13.061 -1.458 -11.923 1.00 78.62 179 ALA A O 1
ATOM 1419 N N . ASN A 1 180 ? 12.620 -0.628 -9.893 1.00 74.31 180 ASN A N 1
ATOM 1420 C CA . ASN A 1 180 ? 13.955 -0.878 -9.383 1.00 74.31 180 ASN A CA 1
ATOM 1421 C C . ASN A 1 180 ? 14.170 -2.389 -9.202 1.00 74.31 180 ASN A C 1
ATOM 1423 O O . ASN A 1 180 ? 13.667 -3.006 -8.256 1.00 74.31 180 ASN A O 1
ATOM 1427 N N . GLN A 1 181 ? 14.938 -2.988 -10.111 1.00 71.75 181 GLN A N 1
ATOM 1428 C CA . GLN A 1 181 ? 15.159 -4.433 -10.140 1.00 71.75 181 GLN A CA 1
ATOM 1429 C C . GLN A 1 181 ? 15.958 -4.932 -8.929 1.00 71.75 181 GLN A C 1
ATOM 1431 O O . GLN A 1 181 ? 15.736 -6.055 -8.476 1.00 71.75 181 GLN A O 1
ATOM 1436 N N . SER A 1 182 ? 16.799 -4.080 -8.325 1.00 66.00 182 SER A N 1
ATOM 1437 C CA . SER A 1 182 ? 17.569 -4.431 -7.119 1.00 66.00 182 SER A CA 1
ATOM 1438 C C . SER A 1 182 ? 16.685 -4.761 -5.907 1.00 66.00 182 SER A C 1
ATOM 1440 O O . SER A 1 182 ? 17.095 -5.506 -5.021 1.00 66.00 182 SER A O 1
ATOM 1442 N N . LEU A 1 183 ? 15.441 -4.269 -5.894 1.00 64.69 183 LEU A N 1
ATOM 1443 C CA . LEU A 1 183 ? 14.452 -4.500 -4.837 1.00 64.69 183 LEU A CA 1
ATOM 1444 C C . LEU A 1 183 ? 13.248 -5.302 -5.350 1.00 64.69 183 LEU A C 1
ATOM 1446 O O . LEU A 1 183 ? 12.130 -5.160 -4.852 1.00 64.69 183 LEU A O 1
ATOM 1450 N N . SER A 1 184 ? 13.470 -6.160 -6.356 1.00 58.09 184 SER A N 1
ATOM 1451 C CA . SER A 1 184 ? 12.423 -6.984 -6.981 1.00 58.09 184 SER A CA 1
ATOM 1452 C C . SER A 1 184 ? 11.234 -6.158 -7.494 1.00 58.09 184 SER A C 1
ATOM 1454 O O . SER A 1 184 ? 10.086 -6.580 -7.359 1.00 58.09 184 SER A O 1
ATOM 1456 N N . GLY A 1 185 ? 11.477 -4.945 -8.001 1.00 60.91 185 GLY A N 1
ATOM 1457 C CA . GLY A 1 185 ? 10.443 -4.055 -8.537 1.00 60.91 185 GLY A CA 1
ATOM 1458 C C . GLY A 1 185 ? 9.362 -3.626 -7.533 1.00 60.91 185 GLY A C 1
ATOM 1459 O O . GLY A 1 185 ? 8.319 -3.114 -7.936 1.00 60.91 185 GLY A O 1
ATOM 1460 N N . GLY A 1 186 ? 9.578 -3.852 -6.231 1.00 63.97 186 GLY A N 1
ATOM 1461 C CA . GLY A 1 186 ? 8.650 -3.487 -5.159 1.00 63.97 186 GLY A CA 1
ATOM 1462 C C . GLY A 1 186 ? 7.444 -4.420 -4.961 1.00 63.97 186 GLY A C 1
ATOM 1463 O O . GLY A 1 186 ? 6.631 -4.194 -4.070 1.00 63.97 186 GLY A O 1
ATOM 1464 N N . ALA A 1 187 ? 7.320 -5.517 -5.715 1.00 76.44 187 ALA A N 1
ATOM 1465 C CA . ALA A 1 187 ? 6.252 -6.498 -5.496 1.00 76.44 187 ALA A CA 1
ATOM 1466 C C . ALA A 1 187 ? 6.746 -7.650 -4.605 1.00 76.44 187 ALA A C 1
ATOM 1468 O O . ALA A 1 187 ? 7.398 -8.587 -5.074 1.00 76.44 187 ALA A O 1
ATOM 1469 N N . SER A 1 188 ? 6.444 -7.596 -3.306 1.00 80.00 188 SER A N 1
ATOM 1470 C CA . SER A 1 188 ? 6.873 -8.611 -2.332 1.00 80.00 188 SER A CA 1
ATOM 1471 C C . SER A 1 188 ? 6.232 -9.988 -2.579 1.00 80.00 188 SER A C 1
ATOM 1473 O O . SER A 1 188 ? 5.236 -10.121 -3.285 1.00 80.00 188 SER A O 1
ATOM 1475 N N . THR A 1 189 ? 6.770 -11.051 -1.975 1.00 80.94 189 THR A N 1
ATOM 1476 C CA . THR A 1 189 ? 6.130 -12.384 -2.006 1.00 80.94 189 THR A CA 1
ATOM 1477 C C . THR A 1 189 ? 4.787 -12.418 -1.274 1.00 80.94 189 THR A C 1
ATOM 1479 O O . THR A 1 189 ? 3.942 -13.244 -1.600 1.00 80.94 189 THR A O 1
ATOM 1482 N N . LYS A 1 190 ? 4.564 -11.491 -0.333 1.00 85.44 190 LYS A N 1
ATOM 1483 C CA . LYS A 1 190 ? 3.308 -11.344 0.423 1.00 85.44 190 LYS A CA 1
ATOM 1484 C C . LYS A 1 190 ? 2.213 -10.629 -0.362 1.00 85.44 190 LYS A C 1
ATOM 1486 O O . LYS A 1 190 ? 1.048 -10.700 0.015 1.00 85.44 190 LYS A O 1
ATOM 1491 N N . SER A 1 191 ? 2.575 -9.982 -1.468 1.00 88.06 191 SER A N 1
ATOM 1492 C CA . SER A 1 191 ? 1.651 -9.183 -2.266 1.00 88.06 191 SER A CA 1
ATOM 1493 C C . SER A 1 191 ? 0.512 -10.008 -2.857 1.00 88.06 191 SER A C 1
ATOM 1495 O O . SER A 1 191 ? -0.589 -9.491 -2.983 1.00 88.06 191 SER A O 1
ATOM 1497 N N . LEU A 1 192 ? 0.728 -11.300 -3.131 1.00 90.50 192 LEU A N 1
ATOM 1498 C CA . LEU A 1 192 ? -0.354 -12.199 -3.532 1.00 90.50 192 LEU A CA 1
ATOM 1499 C C . LEU A 1 192 ? -1.443 -12.269 -2.454 1.00 90.50 192 LEU A C 1
ATOM 1501 O O . LEU A 1 192 ? -2.595 -11.953 -2.729 1.00 90.50 192 LEU A O 1
ATOM 1505 N N . ASP A 1 193 ? -1.083 -12.653 -1.229 1.00 90.44 193 ASP A N 1
ATOM 1506 C CA . ASP A 1 193 ? -2.054 -12.831 -0.145 1.00 90.44 193 ASP A CA 1
ATOM 1507 C C . ASP A 1 193 ? -2.716 -11.503 0.243 1.00 90.44 193 ASP A C 1
ATOM 1509 O O . ASP A 1 193 ? -3.918 -11.464 0.509 1.00 90.44 193 ASP A O 1
ATOM 1513 N N . ASP A 1 194 ? -1.953 -10.407 0.222 1.00 90.19 194 ASP A N 1
ATOM 1514 C CA . ASP A 1 194 ? -2.464 -9.068 0.511 1.00 90.19 194 ASP A CA 1
ATOM 1515 C C . ASP A 1 194 ? -3.491 -8.599 -0.544 1.00 90.19 194 ASP A C 1
ATOM 1517 O O . ASP A 1 194 ? -4.498 -7.990 -0.183 1.00 90.19 194 ASP A O 1
ATOM 1521 N N . ILE A 1 195 ? -3.283 -8.905 -1.832 1.00 91.00 195 ILE A N 1
ATOM 1522 C CA . ILE A 1 195 ? -4.235 -8.576 -2.910 1.00 91.00 195 ILE A CA 1
ATOM 1523 C C . ILE A 1 195 ? -5.466 -9.474 -2.850 1.00 91.00 195 ILE A C 1
ATOM 1525 O O . ILE A 1 195 ? -6.580 -8.996 -3.063 1.00 91.00 195 ILE A O 1
ATOM 1529 N N . LEU A 1 196 ? -5.298 -10.761 -2.539 1.00 90.75 196 LEU A N 1
ATOM 1530 C CA . LEU A 1 196 ? -6.423 -11.684 -2.387 1.00 90.75 196 LEU A CA 1
ATOM 1531 C C . LEU A 1 196 ? -7.341 -11.247 -1.235 1.00 90.75 196 LEU A C 1
ATOM 1533 O O . LEU A 1 196 ? -8.557 -11.209 -1.419 1.00 90.75 196 LEU A O 1
ATOM 1537 N N . GLN A 1 197 ? -6.768 -10.828 -0.101 1.00 89.62 197 GLN A N 1
ATOM 1538 C CA . GLN A 1 197 ? -7.519 -10.254 1.025 1.00 89.62 197 GLN A CA 1
ATOM 1539 C C . GLN A 1 197 ? -8.264 -8.976 0.617 1.00 89.62 197 GLN A C 1
ATOM 1541 O O . GLN A 1 197 ? -9.433 -8.804 0.962 1.00 89.62 197 GLN A O 1
ATOM 1546 N N . LEU A 1 198 ? -7.620 -8.099 -0.163 1.00 88.81 198 LEU A N 1
ATOM 1547 C CA . LEU A 1 198 ? -8.240 -6.854 -0.623 1.00 88.81 198 LEU A CA 1
ATOM 1548 C C . LEU A 1 198 ? -9.377 -7.130 -1.609 1.00 88.81 198 LEU A C 1
ATOM 1550 O O . LEU A 1 198 ? -10.426 -6.499 -1.546 1.00 88.81 198 LEU A O 1
ATOM 1554 N N . THR A 1 199 ? -9.187 -8.115 -2.486 1.00 89.06 199 THR A N 1
ATOM 1555 C CA . THR A 1 199 ? -10.194 -8.553 -3.456 1.00 89.06 199 THR A CA 1
ATOM 1556 C C . THR A 1 199 ? -11.412 -9.131 -2.739 1.00 89.06 199 THR A C 1
ATOM 1558 O O . THR A 1 199 ? -12.538 -8.778 -3.077 1.00 89.06 199 THR A O 1
ATOM 1561 N N . GLN A 1 200 ? -11.211 -9.967 -1.714 1.00 87.81 200 GLN A N 1
ATOM 1562 C CA . GLN A 1 200 ? -12.307 -10.478 -0.881 1.00 87.81 200 GLN A CA 1
ATOM 1563 C C . GLN A 1 200 ? -13.070 -9.341 -0.208 1.00 87.81 200 GLN A C 1
ATOM 1565 O O . GLN A 1 200 ? -14.296 -9.321 -0.238 1.00 87.81 200 GLN A O 1
ATOM 1570 N N . TRP A 1 201 ? -12.364 -8.359 0.348 1.00 86.69 201 TRP A N 1
ATOM 1571 C CA . TRP A 1 201 ? -13.014 -7.205 0.956 1.00 86.69 201 TRP A CA 1
ATOM 1572 C C . TRP A 1 201 ? -13.793 -6.354 -0.067 1.00 86.69 201 TRP A C 1
ATOM 1574 O O . TRP A 1 201 ? -14.944 -5.994 0.176 1.00 86.69 201 TRP A O 1
ATOM 1584 N N . LEU A 1 202 ? -13.229 -6.090 -1.249 1.00 85.94 202 LEU A N 1
ATOM 1585 C CA . LEU A 1 202 ? -13.902 -5.335 -2.316 1.00 85.94 202 LEU A CA 1
ATOM 1586 C C . LEU A 1 202 ? -15.161 -6.038 -2.843 1.00 85.94 202 LEU A C 1
ATOM 1588 O O . LEU A 1 202 ? -16.151 -5.384 -3.177 1.00 85.94 202 LEU A O 1
ATOM 1592 N N . VAL A 1 203 ? -15.129 -7.369 -2.917 1.00 84.75 203 VAL A N 1
ATOM 1593 C CA . VAL A 1 203 ? -16.292 -8.184 -3.287 1.00 84.75 203 VAL A CA 1
ATOM 1594 C C . VAL A 1 203 ? -17.349 -8.151 -2.177 1.00 84.75 203 VAL A C 1
ATOM 1596 O O . VAL A 1 203 ? -18.528 -7.976 -2.483 1.00 84.75 203 VAL A O 1
ATOM 1599 N N . ALA A 1 204 ? -16.938 -8.250 -0.907 1.00 80.00 204 ALA A N 1
ATOM 1600 C CA . ALA A 1 204 ? -17.841 -8.205 0.245 1.00 80.00 204 ALA A CA 1
ATOM 1601 C C . ALA A 1 204 ? -18.570 -6.858 0.367 1.00 80.00 204 ALA A C 1
ATOM 1603 O O . ALA A 1 204 ? -19.766 -6.818 0.636 1.00 80.00 204 ALA A O 1
ATOM 1604 N N . THR A 1 205 ? -17.859 -5.758 0.114 1.00 75.00 205 THR A N 1
ATOM 1605 C CA . THR A 1 205 ? -18.401 -4.392 0.197 1.00 75.00 205 THR A CA 1
ATOM 1606 C C . THR A 1 205 ? -19.205 -3.962 -1.027 1.00 75.00 205 THR A C 1
ATOM 1608 O O . THR A 1 205 ? -19.823 -2.900 -1.010 1.00 75.00 205 THR A O 1
ATOM 1611 N N . GLY A 1 206 ? -19.177 -4.731 -2.121 1.00 68.94 206 GLY A N 1
ATOM 1612 C CA . GLY A 1 206 ? -19.801 -4.340 -3.389 1.00 68.94 206 GLY A CA 1
ATOM 1613 C C . GLY A 1 206 ? -19.152 -3.120 -4.062 1.00 68.94 206 GLY A C 1
ATOM 1614 O O . GLY A 1 206 ? -19.638 -2.663 -5.094 1.00 68.94 206 GLY A O 1
ATOM 1615 N N . SER A 1 207 ? -18.033 -2.610 -3.530 1.00 59.50 207 SER A N 1
ATOM 1616 C CA . SER A 1 207 ? -17.363 -1.388 -4.006 1.00 59.50 207 SER A CA 1
ATOM 1617 C C . SER A 1 207 ? -16.782 -1.522 -5.424 1.00 59.50 207 SER A C 1
ATOM 1619 O O . SER A 1 207 ? -16.492 -0.517 -6.070 1.00 59.50 207 SER A O 1
ATOM 1621 N N . GLY A 1 208 ? -16.643 -2.753 -5.927 1.00 52.25 208 GLY A N 1
ATOM 1622 C CA . GLY A 1 208 ? -16.105 -3.049 -7.258 1.00 52.25 208 GLY A CA 1
ATOM 1623 C C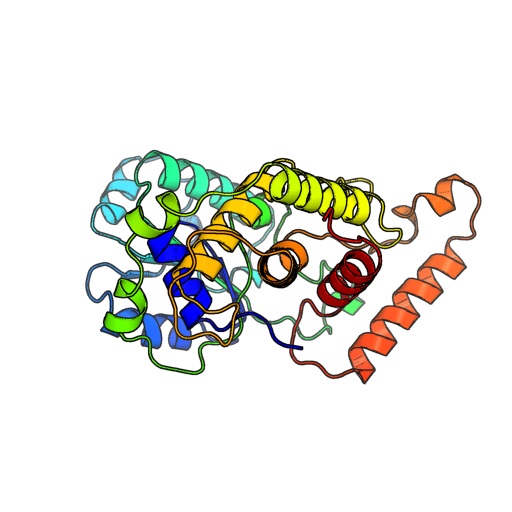 . GLY A 1 208 ? -17.137 -3.373 -8.342 1.00 52.25 208 GLY A C 1
ATOM 1624 O O . GLY A 1 208 ? -16.746 -3.748 -9.446 1.00 52.25 208 GLY A O 1
ATOM 1625 N N . SER A 1 209 ? -18.451 -3.294 -8.080 1.00 46.03 209 SER A N 1
ATOM 1626 C CA . SER A 1 209 ? -19.430 -3.503 -9.154 1.00 46.03 209 SER A CA 1
ATOM 1627 C C . SER A 1 209 ? -20.792 -2.863 -8.907 1.00 46.03 209 SER A C 1
ATOM 1629 O O . SER A 1 209 ? -21.405 -3.071 -7.869 1.00 46.03 209 SER A O 1
ATOM 1631 N N . ALA A 1 210 ? -21.315 -2.178 -9.927 1.00 46.78 210 ALA A N 1
ATOM 1632 C CA . ALA A 1 210 ? -22.599 -1.465 -9.943 1.00 46.78 210 ALA A CA 1
ATOM 1633 C C . ALA A 1 210 ? -23.860 -2.350 -9.781 1.00 46.78 210 ALA A C 1
ATOM 1635 O O . ALA A 1 210 ? -24.977 -1.899 -10.021 1.00 46.78 210 ALA A O 1
ATOM 1636 N N . SER A 1 211 ? -23.708 -3.621 -9.408 1.00 45.59 211 SER A N 1
ATOM 1637 C CA . SER A 1 211 ? -24.810 -4.569 -9.261 1.00 45.59 211 SER A CA 1
ATOM 1638 C C . SER A 1 211 ? -25.161 -4.725 -7.785 1.00 45.59 211 SER A C 1
ATOM 1640 O O . SER A 1 211 ? -24.337 -5.186 -7.003 1.00 45.59 211 SER A O 1
ATOM 1642 N N . SER A 1 212 ? -26.412 -4.439 -7.423 1.00 47.44 212 SER A N 1
ATOM 1643 C CA . SER A 1 212 ? -26.942 -4.418 -6.047 1.00 47.44 212 SER A CA 1
ATOM 1644 C C . SER A 1 212 ? -27.008 -5.779 -5.323 1.00 47.44 212 SER A C 1
ATOM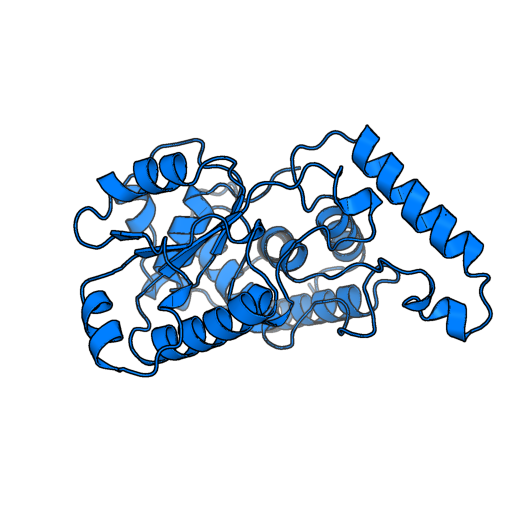 1646 O O . SER A 1 212 ? -27.746 -5.915 -4.348 1.00 47.44 212 SER A O 1
ATOM 1648 N N . LYS A 1 213 ? -26.313 -6.815 -5.811 1.00 57.34 213 LYS A N 1
ATOM 1649 C CA . LYS A 1 213 ? -26.339 -8.166 -5.234 1.00 57.34 213 LYS A CA 1
ATOM 1650 C C . LYS A 1 213 ? -24.971 -8.519 -4.643 1.00 57.34 213 LYS A C 1
ATOM 1652 O O . LYS A 1 213 ? -23.976 -8.367 -5.356 1.00 57.34 213 LYS A O 1
ATOM 1657 N N . PRO A 1 214 ? -24.915 -9.040 -3.401 1.00 62.09 214 PRO A N 1
ATOM 1658 C CA . PRO A 1 214 ? -23.674 -9.517 -2.807 1.00 62.09 214 PRO A CA 1
ATOM 1659 C C . PRO A 1 214 ? -23.135 -10.678 -3.644 1.00 62.09 214 PRO A C 1
ATOM 1661 O O . PRO A 1 214 ? -23.846 -11.646 -3.923 1.00 62.09 214 PRO A O 1
ATOM 1664 N N . ARG A 1 215 ? -21.889 -10.555 -4.101 1.00 69.38 215 ARG A N 1
ATOM 1665 C CA . ARG A 1 215 ? -21.228 -11.585 -4.908 1.00 69.38 215 ARG A CA 1
ATOM 1666 C C . ARG A 1 215 ? -20.418 -12.499 -4.003 1.00 69.38 215 ARG A C 1
ATOM 1668 O O . ARG A 1 215 ? -19.765 -12.044 -3.075 1.00 69.38 215 ARG A O 1
ATOM 1675 N N . THR A 1 216 ? -20.428 -13.788 -4.314 1.00 78.25 216 THR A N 1
ATOM 1676 C CA . THR A 1 216 ? -19.632 -14.801 -3.599 1.00 78.25 216 THR A CA 1
ATOM 1677 C C . THR A 1 216 ? -18.328 -15.136 -4.333 1.00 78.25 216 THR A C 1
ATOM 1679 O O . THR A 1 216 ? -17.480 -15.844 -3.798 1.00 78.25 216 THR A O 1
ATOM 1682 N N . PHE A 1 217 ? -18.146 -14.618 -5.552 1.00 80.19 217 PHE A N 1
ATOM 1683 C CA . PHE A 1 217 ? -16.993 -14.885 -6.411 1.00 80.19 217 PHE A CA 1
ATOM 1684 C C . PHE A 1 217 ? -16.269 -13.595 -6.814 1.00 80.19 217 PHE A C 1
ATOM 1686 O O . PHE A 1 217 ? -16.874 -12.526 -6.918 1.00 80.19 217 PHE A O 1
ATOM 1693 N N . ALA A 1 218 ? -14.959 -13.714 -7.039 1.00 81.06 218 ALA A N 1
ATOM 1694 C CA . ALA A 1 218 ? -14.097 -12.615 -7.458 1.00 81.06 218 ALA A CA 1
ATOM 1695 C C . ALA A 1 218 ? -14.029 -12.497 -8.988 1.00 81.06 218 ALA A C 1
ATOM 1697 O O . ALA A 1 218 ? -13.749 -13.479 -9.673 1.00 81.06 218 ALA A O 1
ATOM 1698 N N . ASN A 1 219 ? -14.222 -11.280 -9.502 1.00 85.12 219 ASN A N 1
ATOM 1699 C CA . ASN A 1 219 ? -14.038 -10.951 -10.917 1.00 85.12 219 ASN A CA 1
ATOM 1700 C C . ASN A 1 219 ? -12.648 -10.350 -11.170 1.00 85.12 219 ASN A C 1
ATOM 1702 O O . ASN A 1 219 ? -12.130 -9.657 -10.288 1.00 85.12 219 ASN A O 1
ATOM 1706 N N . PRO A 1 220 ? -12.090 -10.503 -12.386 1.00 86.62 220 PRO A N 1
ATOM 1707 C CA . PRO A 1 220 ? -10.845 -9.842 -12.773 1.00 86.62 220 PRO A CA 1
ATOM 1708 C C . PRO A 1 220 ? -10.874 -8.317 -12.604 1.00 86.62 220 PRO A C 1
ATOM 1710 O O . PRO A 1 220 ? -9.888 -7.749 -12.149 1.00 86.62 220 PRO A O 1
ATOM 1713 N N . ASP A 1 221 ? -12.006 -7.658 -12.867 1.00 86.94 221 ASP A N 1
ATOM 1714 C CA . ASP A 1 221 ? -12.134 -6.197 -12.718 1.00 86.94 221 ASP A CA 1
ATOM 1715 C C . ASP A 1 221 ? -11.878 -5.738 -11.274 1.00 86.94 221 ASP A C 1
ATOM 1717 O O . ASP A 1 221 ? -11.198 -4.743 -11.021 1.00 86.94 221 ASP A O 1
ATOM 1721 N N . VAL A 1 222 ? -12.371 -6.513 -10.302 1.00 87.75 222 VAL A N 1
ATOM 1722 C CA . VAL A 1 222 ? -12.173 -6.226 -8.874 1.00 87.75 222 VAL A CA 1
ATOM 1723 C C . VAL A 1 222 ? -10.714 -6.443 -8.479 1.00 87.75 222 VAL A C 1
ATOM 1725 O O . VAL A 1 222 ? -10.168 -5.693 -7.671 1.00 87.75 222 VAL A O 1
ATOM 1728 N N . VAL A 1 223 ? -10.057 -7.434 -9.085 1.00 89.06 223 VAL A N 1
ATOM 1729 C CA . VAL A 1 223 ? -8.622 -7.678 -8.899 1.00 89.06 223 VAL A CA 1
ATOM 1730 C C . VAL A 1 223 ? -7.808 -6.509 -9.446 1.00 89.06 223 VAL A C 1
ATOM 1732 O O . VAL A 1 223 ? -6.903 -6.033 -8.766 1.00 89.06 223 VAL A O 1
ATOM 1735 N N . GLN A 1 224 ? -8.149 -5.990 -10.628 1.00 89.94 224 GLN A N 1
ATOM 1736 C CA . GLN A 1 224 ? -7.480 -4.819 -11.201 1.00 89.94 224 GLN A CA 1
ATOM 1737 C C . GLN A 1 224 ? -7.608 -3.599 -10.283 1.00 89.94 224 GLN A C 1
ATOM 1739 O O . GLN A 1 224 ? -6.616 -2.915 -10.024 1.00 89.94 224 GLN A O 1
ATOM 1744 N N . GLN A 1 225 ? -8.798 -3.364 -9.721 1.00 88.38 225 GLN A N 1
ATOM 1745 C CA . GLN A 1 225 ? -9.009 -2.304 -8.735 1.00 88.38 225 GLN A CA 1
ATOM 1746 C C . GLN A 1 225 ? -8.166 -2.518 -7.468 1.00 88.38 225 GLN A C 1
ATOM 1748 O O . GLN A 1 225 ? -7.507 -1.583 -7.013 1.00 88.38 225 GLN A O 1
ATOM 1753 N N . ALA A 1 226 ? -8.115 -3.744 -6.934 1.00 89.19 226 ALA A N 1
ATOM 1754 C CA . ALA A 1 226 ? -7.270 -4.085 -5.788 1.00 89.19 226 ALA A CA 1
ATOM 1755 C C . ALA A 1 226 ? -5.780 -3.816 -6.074 1.00 89.19 226 ALA A C 1
ATOM 1757 O O . ALA A 1 226 ? -5.069 -3.242 -5.247 1.00 89.19 226 ALA A O 1
ATOM 1758 N N . CYS A 1 227 ? -5.309 -4.180 -7.268 1.00 89.81 227 CYS A N 1
ATOM 1759 C CA . CYS A 1 227 ? -3.939 -3.936 -7.707 1.00 89.81 227 CYS A CA 1
ATOM 1760 C C . CYS A 1 227 ? -3.617 -2.438 -7.793 1.00 89.81 227 CYS A C 1
ATOM 1762 O O . CYS A 1 227 ? -2.544 -2.027 -7.349 1.00 89.81 227 CYS A O 1
ATOM 1764 N N . LEU A 1 228 ? -4.547 -1.621 -8.300 1.00 88.81 228 LEU A N 1
ATOM 1765 C CA . LEU A 1 228 ? -4.394 -0.164 -8.358 1.00 88.81 228 LEU A CA 1
ATOM 1766 C C . LEU A 1 228 ? -4.311 0.489 -6.976 1.00 88.81 228 LEU A C 1
ATOM 1768 O O . LEU A 1 228 ? -3.729 1.561 -6.857 1.00 88.81 228 LEU A O 1
ATOM 1772 N N . TRP A 1 229 ? -4.877 -0.126 -5.939 1.00 89.31 229 TRP A N 1
ATOM 1773 C CA . TRP A 1 229 ? -4.804 0.400 -4.574 1.00 89.31 229 TRP A CA 1
ATOM 1774 C C . TRP A 1 229 ? -3.534 -0.049 -3.852 1.00 89.31 229 TRP A C 1
ATOM 1776 O O . TRP A 1 229 ? -2.891 0.750 -3.174 1.00 89.31 229 TRP A O 1
ATOM 1786 N N . TYR A 1 230 ? -3.156 -1.318 -4.007 1.00 90.19 230 TYR A N 1
ATOM 1787 C CA . TYR A 1 230 ? -2.039 -1.911 -3.276 1.00 90.19 230 TYR A CA 1
ATOM 1788 C C . TYR A 1 230 ? -0.674 -1.528 -3.865 1.00 90.19 230 TYR A C 1
ATOM 1790 O O . TYR A 1 230 ? 0.189 -1.006 -3.159 1.00 90.19 230 TYR A O 1
ATOM 1798 N N . PHE A 1 231 ? -0.451 -1.775 -5.159 1.00 88.81 231 PHE A N 1
ATOM 1799 C CA . PHE A 1 231 ? 0.897 -1.711 -5.730 1.00 88.81 231 PHE A CA 1
ATOM 1800 C C . PHE A 1 231 ? 1.556 -0.330 -5.719 1.00 88.81 231 PHE A C 1
ATOM 1802 O O . PHE A 1 231 ? 2.759 -0.301 -5.458 1.00 88.81 231 PHE A O 1
ATOM 1809 N N . PRO A 1 232 ? 0.853 0.804 -5.919 1.00 86.88 232 PRO A N 1
ATOM 1810 C CA . PRO A 1 232 ? 1.527 2.100 -5.973 1.00 86.88 232 PRO A CA 1
ATOM 1811 C C . PRO A 1 232 ? 2.349 2.445 -4.724 1.00 86.88 232 PRO A C 1
ATOM 1813 O O . PRO A 1 232 ? 3.348 3.146 -4.827 1.00 86.88 232 PRO A O 1
ATOM 1816 N N . MET A 1 233 ? 1.967 1.935 -3.548 1.00 84.75 233 MET A N 1
ATOM 1817 C CA . MET A 1 233 ? 2.727 2.132 -2.307 1.00 84.75 233 MET A CA 1
ATOM 1818 C C . MET A 1 233 ? 3.982 1.247 -2.226 1.00 84.75 233 MET A C 1
ATOM 1820 O O . MET A 1 233 ? 4.997 1.654 -1.654 1.00 84.75 233 MET A O 1
ATOM 1824 N N . HIS A 1 234 ? 3.892 0.017 -2.732 1.00 84.56 234 HIS A N 1
ATOM 1825 C CA . HIS A 1 234 ? 4.944 -0.994 -2.584 1.00 84.56 234 HIS A CA 1
ATOM 1826 C C . HIS A 1 234 ? 5.970 -0.939 -3.711 1.00 84.56 234 HIS A C 1
ATOM 1828 O O . HIS A 1 234 ? 7.111 -1.351 -3.516 1.00 84.56 234 HIS A O 1
ATOM 1834 N N . MET A 1 235 ? 5.595 -0.385 -4.864 1.00 81.38 235 MET A N 1
ATOM 1835 C CA . MET A 1 235 ? 6.502 -0.191 -5.986 1.00 81.38 235 MET A CA 1
ATOM 1836 C C . MET A 1 235 ? 7.590 0.831 -5.670 1.00 81.38 235 MET A C 1
ATOM 1838 O O . MET A 1 235 ? 7.346 1.902 -5.115 1.00 81.38 235 MET A O 1
ATOM 1842 N N . GLU A 1 236 ? 8.812 0.505 -6.078 1.00 79.00 236 GLU A N 1
ATOM 1843 C CA . GLU A 1 236 ? 9.929 1.438 -6.049 1.00 79.00 236 GLU A CA 1
ATOM 1844 C C . GLU A 1 236 ? 10.448 1.631 -7.463 1.00 79.00 236 GLU A C 1
ATOM 1846 O O . GLU A 1 236 ? 10.887 0.683 -8.113 1.00 79.00 236 GLU A O 1
ATOM 1851 N N . LEU A 1 237 ? 10.363 2.867 -7.945 1.00 80.25 237 LEU A N 1
ATOM 1852 C CA . LEU A 1 237 ? 10.848 3.239 -9.265 1.00 80.25 237 LEU A CA 1
ATOM 1853 C C . LEU A 1 237 ? 12.335 3.590 -9.224 1.00 80.25 237 LEU A C 1
ATOM 1855 O O . LEU A 1 237 ? 12.879 3.969 -8.179 1.00 80.25 237 LEU A O 1
ATOM 1859 N N . ILE A 1 238 ? 12.983 3.473 -10.380 1.00 79.44 238 ILE A N 1
ATOM 1860 C CA . ILE A 1 238 ? 14.383 3.856 -10.563 1.00 79.44 238 ILE A CA 1
ATOM 1861 C C . ILE A 1 238 ? 14.529 5.365 -10.325 1.00 79.44 238 ILE A C 1
ATOM 1863 O O . ILE A 1 238 ? 13.807 6.180 -10.900 1.00 79.44 238 ILE A O 1
ATOM 1867 N N . LYS A 1 239 ? 15.460 5.727 -9.438 1.00 74.56 239 LYS A N 1
ATOM 1868 C CA . LYS A 1 239 ? 15.778 7.120 -9.077 1.00 74.56 239 LYS A CA 1
ATOM 1869 C C . LYS A 1 239 ? 17.099 7.566 -9.674 1.00 74.56 239 LYS A C 1
ATOM 1871 O O . LYS A 1 239 ? 17.170 8.656 -10.231 1.00 74.56 239 LYS A O 1
ATOM 1876 N N . ASP A 1 240 ? 18.091 6.688 -9.573 1.00 76.75 240 ASP A N 1
ATOM 1877 C CA . ASP A 1 240 ? 19.427 6.901 -10.102 1.00 76.75 240 ASP A CA 1
ATOM 1878 C C . ASP A 1 240 ? 19.587 6.095 -11.391 1.00 76.75 240 ASP A C 1
ATOM 1880 O O . ASP A 1 240 ? 19.277 4.899 -11.385 1.00 76.75 240 ASP A O 1
ATOM 1884 N N . PRO A 1 241 ? 20.117 6.694 -12.471 1.00 78.00 241 PRO A N 1
ATOM 1885 C CA . PRO A 1 241 ? 20.381 5.992 -13.726 1.00 78.00 241 PRO A CA 1
ATOM 1886 C C . PRO A 1 241 ? 21.241 4.734 -13.550 1.00 78.00 241 PRO A C 1
ATOM 1888 O O . PRO A 1 241 ? 21.054 3.755 -14.258 1.00 78.00 241 PRO A O 1
ATOM 1891 N N . GLN A 1 242 ? 22.144 4.734 -12.564 1.00 79.12 242 GLN A N 1
ATOM 1892 C CA . GLN A 1 242 ? 23.030 3.604 -12.254 1.00 79.12 242 GLN A CA 1
ATOM 1893 C C . GLN A 1 242 ? 22.290 2.370 -11.715 1.00 79.12 242 GLN A C 1
ATOM 1895 O O . GLN A 1 242 ? 22.816 1.262 -11.776 1.00 79.12 242 GLN A O 1
ATOM 1900 N N . ASN A 1 243 ? 21.072 2.549 -11.195 1.00 75.12 243 ASN A N 1
ATOM 1901 C CA . ASN A 1 243 ? 20.238 1.446 -10.720 1.00 75.12 243 ASN A CA 1
ATOM 1902 C C . ASN A 1 243 ? 19.451 0.777 -11.863 1.00 75.12 243 ASN A C 1
ATOM 1904 O O . ASN A 1 243 ? 18.737 -0.198 -11.621 1.00 75.12 243 ASN A O 1
ATOM 1908 N N . ASP A 1 244 ? 19.555 1.289 -13.094 1.00 77.56 244 ASP A N 1
ATOM 1909 C CA . ASP A 1 244 ? 18.956 0.684 -14.280 1.00 77.56 244 ASP A CA 1
ATOM 1910 C C . ASP A 1 244 ? 19.867 -0.414 -14.845 1.00 77.56 244 ASP A C 1
ATOM 1912 O O . ASP A 1 244 ? 21.053 -0.210 -15.113 1.00 77.56 244 ASP A O 1
ATOM 1916 N N . THR A 1 245 ? 19.307 -1.603 -15.068 1.00 76.06 245 THR A N 1
ATOM 1917 C CA . THR A 1 245 ? 20.070 -2.744 -15.588 1.00 76.06 245 THR A CA 1
ATOM 1918 C C . THR A 1 245 ? 20.583 -2.531 -17.005 1.00 76.06 245 THR A C 1
ATOM 1920 O O . THR A 1 245 ? 21.585 -3.129 -17.379 1.00 76.06 245 THR A O 1
ATOM 1923 N N . SER A 1 246 ? 19.944 -1.678 -17.805 1.00 77.62 246 SER A N 1
ATOM 1924 C CA . SER A 1 246 ? 20.357 -1.403 -19.188 1.00 77.62 246 SER A CA 1
ATOM 1925 C C . SER A 1 246 ? 21.719 -0.708 -19.240 1.00 77.62 246 SER A C 1
ATOM 1927 O O . SER A 1 246 ? 22.468 -0.922 -20.193 1.00 77.62 246 SER A O 1
ATOM 1929 N N . VAL A 1 247 ? 22.072 0.067 -18.206 1.00 81.38 247 VAL A N 1
ATOM 1930 C CA . VAL A 1 247 ? 23.403 0.686 -18.075 1.00 81.38 247 VAL A CA 1
ATOM 1931 C C . VAL A 1 247 ? 24.483 -0.387 -17.931 1.00 81.38 247 VAL A C 1
ATOM 1933 O O . VAL A 1 247 ? 25.522 -0.301 -18.581 1.00 81.38 247 VAL A O 1
ATOM 1936 N N . MET A 1 248 ? 24.206 -1.463 -17.186 1.00 75.94 248 MET A N 1
ATOM 1937 C CA . MET A 1 248 ? 25.124 -2.606 -17.055 1.00 75.94 248 MET A CA 1
ATOM 1938 C C . MET A 1 248 ? 25.352 -3.342 -18.384 1.00 75.94 248 MET A C 1
ATOM 1940 O O . MET A 1 248 ? 26.389 -3.973 -18.567 1.00 75.94 248 MET A O 1
ATOM 1944 N N . TYR A 1 249 ? 24.409 -3.239 -19.323 1.00 81.25 249 TYR A N 1
ATOM 1945 C CA . TYR A 1 249 ? 24.506 -3.812 -20.669 1.00 81.25 249 TYR A CA 1
ATOM 1946 C C . TYR A 1 249 ? 24.956 -2.796 -21.734 1.00 81.25 249 TYR A C 1
ATOM 1948 O O . TYR A 1 249 ? 24.813 -3.055 -22.927 1.00 81.25 249 TYR A O 1
ATOM 1956 N N . GLY A 1 250 ? 25.518 -1.653 -21.321 1.00 80.88 250 GLY A N 1
ATOM 1957 C CA . GLY A 1 250 ? 26.148 -0.684 -22.223 1.00 80.88 250 GLY A CA 1
ATOM 1958 C C . GLY A 1 250 ? 25.234 0.428 -22.740 1.00 80.88 250 GLY A C 1
ATOM 1959 O O . GLY A 1 250 ? 25.626 1.148 -23.654 1.00 80.88 250 GLY A O 1
ATOM 1960 N N . SER A 1 251 ? 24.033 0.601 -22.175 1.00 83.62 251 SER A N 1
ATOM 1961 C CA . SER A 1 251 ? 23.219 1.793 -22.461 1.00 83.62 251 SER A CA 1
ATOM 1962 C C . SER A 1 251 ? 23.855 3.036 -21.843 1.00 83.62 251 SER A C 1
ATOM 1964 O O . SER A 1 251 ? 24.326 2.994 -20.706 1.00 83.62 251 SER A O 1
ATOM 1966 N N . GLU A 1 252 ? 23.825 4.165 -22.552 1.00 86.19 252 GLU A N 1
ATOM 1967 C CA . GLU A 1 252 ? 24.362 5.409 -22.003 1.00 86.19 252 GLU A CA 1
ATOM 1968 C C . GLU A 1 252 ? 23.489 5.911 -20.835 1.00 86.19 252 GLU A C 1
ATOM 1970 O O . GLU A 1 252 ? 22.272 6.071 -20.996 1.00 86.19 252 GLU A O 1
ATOM 1975 N N . PRO A 1 253 ? 24.083 6.218 -19.664 1.00 84.81 253 PRO A N 1
ATOM 1976 C CA . PRO A 1 253 ? 23.333 6.648 -18.481 1.00 84.81 253 PRO A CA 1
ATOM 1977 C C . PRO A 1 253 ? 22.592 7.972 -18.704 1.00 84.81 253 PRO A C 1
ATOM 1979 O O . PRO A 1 253 ? 21.559 8.214 -18.081 1.00 84.81 253 PRO A O 1
ATOM 1982 N N . ARG A 1 254 ? 23.072 8.795 -19.644 1.00 87.50 254 ARG A N 1
ATOM 1983 C CA . ARG A 1 254 ? 22.458 10.068 -20.025 1.00 87.50 254 ARG A CA 1
ATOM 1984 C C . ARG A 1 254 ? 21.027 9.901 -20.544 1.00 87.50 254 ARG A C 1
ATOM 1986 O O . ARG A 1 254 ? 20.151 10.655 -20.141 1.00 87.50 254 ARG A O 1
ATOM 1993 N N . PHE A 1 255 ? 20.756 8.899 -21.383 1.00 83.88 255 PHE A N 1
ATOM 1994 C CA . PHE A 1 255 ? 19.400 8.681 -21.906 1.00 83.88 255 PHE A CA 1
ATOM 1995 C C . PHE A 1 255 ? 18.425 8.216 -20.822 1.00 83.88 255 PHE A C 1
ATOM 1997 O O . PHE A 1 255 ? 17.239 8.543 -20.859 1.00 83.88 255 PHE A O 1
ATOM 2004 N N . VAL A 1 256 ? 18.917 7.455 -19.843 1.00 80.50 256 VAL A N 1
ATOM 2005 C CA . VAL A 1 256 ? 18.115 7.031 -18.688 1.00 80.50 256 VAL A CA 1
ATOM 2006 C C . VAL A 1 256 ? 17.794 8.236 -17.804 1.00 80.50 256 VAL A C 1
ATOM 2008 O O . VAL A 1 256 ? 16.659 8.384 -17.356 1.00 80.50 256 VAL A O 1
ATOM 2011 N N . GLU A 1 257 ? 18.757 9.134 -17.606 1.00 84.69 257 GLU A N 1
ATOM 2012 C CA . GLU A 1 257 ? 18.544 10.393 -16.894 1.00 84.69 257 GLU A CA 1
ATOM 2013 C C . GLU A 1 257 ? 17.525 11.296 -17.607 1.00 84.69 257 GLU A C 1
ATOM 2015 O O . GLU A 1 257 ? 16.566 11.744 -16.978 1.00 84.69 257 GLU A O 1
ATOM 2020 N N . GLU A 1 258 ? 17.662 11.490 -18.923 1.00 85.44 258 GLU A N 1
ATOM 2021 C CA . GLU A 1 258 ? 16.714 12.262 -19.740 1.00 85.44 258 GLU A CA 1
ATOM 2022 C C . GLU A 1 258 ? 15.290 11.683 -19.659 1.00 85.44 258 GLU A C 1
ATOM 2024 O O . GLU A 1 258 ? 14.322 12.433 -19.517 1.00 85.44 258 GLU A O 1
ATOM 2029 N N . LEU A 1 259 ? 15.149 10.352 -19.654 1.00 83.06 259 LEU A N 1
ATOM 2030 C CA . LEU A 1 259 ? 13.861 9.684 -19.457 1.00 83.06 259 LEU A CA 1
ATOM 2031 C C . LEU A 1 259 ? 13.280 9.952 -18.060 1.00 83.06 259 LEU A C 1
ATOM 2033 O O . LEU A 1 259 ? 12.100 10.289 -17.943 1.00 83.06 259 LEU A O 1
ATOM 2037 N N . ILE A 1 260 ? 14.085 9.821 -17.000 1.00 81.75 260 ILE A N 1
ATOM 2038 C CA . ILE A 1 260 ? 13.647 10.079 -15.618 1.00 81.75 260 ILE A CA 1
ATOM 2039 C C . ILE A 1 260 ? 13.199 11.538 -15.468 1.00 81.75 260 ILE A C 1
ATOM 2041 O O . ILE A 1 260 ? 12.154 11.801 -14.867 1.00 81.75 260 ILE A O 1
ATOM 2045 N N . VAL A 1 261 ? 13.948 12.486 -16.034 1.00 83.19 261 VAL A N 1
ATOM 2046 C CA . VAL A 1 261 ? 13.610 13.916 -16.013 1.00 83.19 261 VAL A CA 1
ATOM 2047 C C . VAL A 1 261 ? 12.337 14.195 -16.816 1.00 83.19 261 VAL A C 1
ATOM 2049 O O . VAL A 1 261 ? 11.432 14.855 -16.301 1.00 83.19 261 VAL A O 1
ATOM 2052 N N . GLY A 1 262 ? 12.209 13.642 -18.024 1.00 81.38 262 GLY A N 1
ATOM 2053 C CA . GLY A 1 262 ? 11.014 13.805 -18.858 1.00 81.38 262 GLY A CA 1
ATOM 2054 C C . GLY A 1 262 ? 9.749 13.260 -18.190 1.00 81.38 262 GLY A C 1
ATOM 2055 O O . GLY A 1 262 ? 8.694 13.893 -18.233 1.00 81.38 262 GLY A O 1
ATOM 2056 N N . LEU A 1 263 ? 9.860 12.130 -17.486 1.00 79.06 263 LEU A N 1
ATOM 2057 C CA . LEU A 1 263 ? 8.762 11.562 -16.705 1.00 79.06 263 LEU A CA 1
ATOM 2058 C C . LEU A 1 263 ? 8.354 12.455 -15.523 1.00 79.06 263 LEU A C 1
ATOM 2060 O O . LEU A 1 263 ? 7.160 12.607 -15.263 1.00 79.06 263 LEU A O 1
ATOM 2064 N N . ARG A 1 264 ? 9.318 13.080 -14.832 1.00 76.69 264 ARG A N 1
ATOM 2065 C CA . ARG A 1 264 ? 9.038 14.071 -13.773 1.00 76.69 264 ARG A CA 1
ATOM 2066 C C . ARG A 1 264 ? 8.346 15.311 -14.332 1.00 76.69 264 ARG A C 1
ATOM 2068 O O . ARG A 1 264 ? 7.430 15.854 -13.719 1.00 76.69 264 ARG A O 1
ATOM 2075 N N . GLU A 1 265 ? 8.751 15.765 -15.513 1.00 80.00 265 GLU A N 1
ATOM 2076 C CA . GLU A 1 265 ? 8.093 16.905 -16.139 1.00 80.00 265 GLU A CA 1
ATOM 2077 C C . GLU A 1 265 ? 6.662 16.564 -16.579 1.00 80.00 265 GLU A C 1
ATOM 2079 O O . GLU A 1 265 ? 5.749 17.375 -16.395 1.00 80.00 265 GLU A O 1
ATOM 2084 N N . PHE A 1 266 ? 6.445 15.358 -17.106 1.00 79.31 266 PHE A N 1
ATOM 2085 C CA . PHE A 1 266 ? 5.114 14.877 -17.458 1.00 79.31 266 PHE A CA 1
ATOM 2086 C C . PHE A 1 266 ? 4.187 14.831 -16.238 1.00 79.31 266 PHE A C 1
ATOM 2088 O O . PHE A 1 266 ? 3.063 15.328 -16.314 1.00 79.31 266 PHE A O 1
ATOM 2095 N N . THR A 1 267 ? 4.655 14.319 -15.093 1.00 73.25 267 THR A N 1
ATOM 2096 C CA . THR A 1 267 ? 3.847 14.293 -13.860 1.00 73.25 267 THR A CA 1
ATOM 2097 C C . THR A 1 267 ? 3.508 15.684 -13.366 1.00 73.25 267 THR A C 1
ATOM 2099 O O . THR A 1 267 ? 2.365 15.930 -12.981 1.00 73.25 267 THR A O 1
ATOM 2102 N N . ARG A 1 268 ? 4.468 16.611 -13.453 1.00 71.31 268 ARG A N 1
ATOM 2103 C CA . ARG A 1 268 ? 4.254 18.017 -13.108 1.00 71.31 268 ARG A CA 1
ATOM 2104 C C . ARG A 1 268 ? 3.151 18.639 -13.965 1.00 71.31 268 ARG A C 1
ATOM 2106 O O . ARG A 1 268 ? 2.271 19.308 -13.436 1.00 71.31 268 ARG A O 1
ATOM 2113 N N . ARG A 1 269 ? 3.172 18.398 -15.281 1.00 75.06 269 ARG A N 1
ATOM 2114 C CA . ARG A 1 269 ? 2.144 18.903 -16.211 1.00 75.06 269 ARG A CA 1
ATOM 2115 C C . ARG A 1 269 ? 0.789 18.226 -16.012 1.00 75.06 269 ARG A C 1
ATOM 2117 O O . ARG A 1 269 ? -0.236 18.865 -16.217 1.00 75.06 269 ARG A O 1
ATOM 2124 N N . ALA A 1 270 ? 0.782 16.956 -15.609 1.00 68.50 270 ALA A N 1
ATOM 2125 C CA . ALA A 1 270 ? -0.443 16.210 -15.350 1.00 68.50 270 ALA A CA 1
ATOM 2126 C C . ALA A 1 270 ? -1.200 16.712 -14.105 1.00 68.50 270 ALA A C 1
ATOM 2128 O O . ALA A 1 270 ? -2.397 16.450 -14.000 1.00 68.50 270 ALA A O 1
ATOM 2129 N N . GLY A 1 271 ? -0.542 17.436 -13.185 1.00 57.38 271 GLY A N 1
ATOM 2130 C CA . GLY A 1 271 ? -1.193 18.223 -12.125 1.00 57.38 271 GLY A CA 1
ATOM 2131 C C . GLY A 1 271 ? -2.105 17.433 -11.180 1.00 57.38 271 GLY A C 1
ATOM 2132 O O . GLY A 1 271 ? -2.936 18.004 -10.480 1.00 57.38 271 GLY A O 1
ATOM 2133 N N . THR A 1 272 ? -2.001 16.109 -11.167 1.00 60.72 272 THR A N 1
ATOM 2134 C CA . THR A 1 272 ? -2.819 15.250 -10.319 1.00 60.72 272 THR A CA 1
ATOM 2135 C C . THR A 1 272 ? -2.298 15.328 -8.890 1.00 60.72 272 THR A C 1
ATOM 2137 O O . THR A 1 272 ? -1.172 14.910 -8.647 1.00 60.72 272 THR A O 1
ATOM 2140 N N . GLY A 1 273 ? -3.117 15.801 -7.942 1.00 62.50 273 GLY A N 1
ATOM 2141 C CA . GLY A 1 273 ? -2.807 15.898 -6.501 1.00 62.50 273 GLY A CA 1
ATOM 2142 C C . GLY A 1 273 ? -2.561 14.563 -5.777 1.00 62.50 273 GLY A C 1
ATOM 2143 O O . GLY A 1 273 ? -2.733 14.469 -4.567 1.00 62.50 273 GLY A O 1
ATOM 2144 N N . ASN A 1 274 ? -2.189 13.512 -6.508 1.00 71.00 274 ASN A N 1
ATOM 2145 C CA . ASN A 1 274 ? -1.816 12.211 -5.985 1.00 71.00 274 ASN A CA 1
ATOM 2146 C C . ASN A 1 274 ? -0.273 12.089 -6.001 1.00 71.00 274 ASN A C 1
ATOM 2148 O O . ASN A 1 274 ? 0.338 12.205 -7.063 1.00 71.00 274 ASN A O 1
ATOM 2152 N N . PRO A 1 275 ? 0.380 11.826 -4.857 1.00 72.69 275 PRO A N 1
ATOM 2153 C CA . PRO A 1 275 ? 1.836 11.685 -4.786 1.00 72.69 275 PRO A CA 1
ATOM 2154 C C . PRO A 1 275 ? 2.384 10.401 -5.442 1.00 72.69 275 PRO A C 1
ATOM 2156 O O . PRO A 1 275 ? 3.586 10.310 -5.666 1.00 72.69 275 PRO A O 1
ATOM 2159 N N . LEU A 1 276 ? 1.530 9.419 -5.762 1.00 77.44 276 LEU A N 1
ATOM 2160 C CA . LEU A 1 276 ? 1.896 8.104 -6.324 1.00 77.44 276 LEU A CA 1
ATOM 2161 C C . LEU A 1 276 ? 1.482 7.944 -7.798 1.00 77.44 276 LEU A C 1
ATOM 2163 O O . LEU A 1 276 ? 1.158 6.846 -8.267 1.00 77.44 276 LEU A O 1
ATOM 2167 N N . VAL A 1 277 ? 1.398 9.050 -8.541 1.00 80.75 277 VAL A N 1
ATOM 2168 C CA . VAL A 1 277 ? 0.879 9.048 -9.921 1.00 80.75 277 VAL A CA 1
ATOM 2169 C C . VAL A 1 277 ? 1.742 8.208 -10.849 1.00 80.75 277 VAL A C 1
ATOM 2171 O O . VAL A 1 277 ? 1.197 7.469 -11.664 1.00 80.75 277 VAL A O 1
ATOM 2174 N N . MET A 1 278 ? 3.065 8.269 -10.711 1.00 79.69 278 MET A N 1
ATOM 2175 C CA . MET A 1 278 ? 3.968 7.498 -11.568 1.00 79.69 278 MET A CA 1
ATOM 2176 C C . MET A 1 278 ? 3.805 6.002 -11.378 1.00 79.69 278 MET A C 1
ATOM 2178 O O . MET A 1 278 ? 3.664 5.257 -12.344 1.00 79.69 278 MET A O 1
ATOM 2182 N N . GLU A 1 279 ? 3.798 5.571 -10.126 1.00 83.69 279 GLU A N 1
ATOM 2183 C CA . GLU A 1 279 ? 3.632 4.181 -9.748 1.00 83.69 279 GLU A CA 1
ATOM 2184 C C . GLU A 1 279 ? 2.260 3.686 -10.221 1.00 83.69 279 GLU A C 1
ATOM 2186 O O . GLU A 1 279 ? 2.152 2.615 -10.812 1.00 83.69 279 GLU A O 1
ATOM 2191 N N . THR A 1 280 ? 1.222 4.515 -10.086 1.00 84.56 280 THR A N 1
ATOM 2192 C CA . THR A 1 280 ? -0.123 4.206 -10.592 1.00 84.56 280 THR A CA 1
ATOM 2193 C C . THR A 1 280 ? -0.158 4.063 -12.119 1.00 84.56 280 THR A C 1
ATOM 2195 O O . THR A 1 280 ? -0.827 3.165 -12.631 1.00 84.56 280 THR A O 1
ATOM 2198 N N . LEU A 1 281 ? 0.551 4.920 -12.863 1.00 85.31 281 LEU A N 1
ATOM 2199 C CA . LEU A 1 281 ? 0.644 4.828 -14.325 1.00 85.31 281 LEU A CA 1
ATOM 2200 C C . LEU A 1 281 ? 1.340 3.538 -14.766 1.00 85.31 281 LEU A C 1
ATOM 2202 O O . LEU A 1 281 ? 0.859 2.874 -15.683 1.00 85.31 281 LEU A O 1
ATOM 2206 N N . VAL A 1 282 ? 2.419 3.156 -14.081 1.00 85.69 282 VAL A N 1
ATOM 2207 C CA . VAL A 1 282 ? 3.125 1.893 -14.331 1.00 85.69 282 VAL A CA 1
ATOM 2208 C C . VAL A 1 282 ? 2.214 0.695 -14.068 1.00 85.69 282 VAL A C 1
ATOM 2210 O O . VAL A 1 282 ? 2.130 -0.208 -14.900 1.00 85.69 282 VAL A O 1
ATOM 2213 N N . VAL A 1 283 ? 1.482 0.697 -12.950 1.00 86.88 283 VAL A N 1
ATOM 2214 C CA . VAL A 1 283 ? 0.530 -0.381 -12.645 1.00 86.88 283 VAL A CA 1
ATOM 2215 C C . VAL A 1 283 ? -0.533 -0.478 -13.736 1.00 86.88 283 VAL A C 1
ATOM 2217 O O . VAL A 1 283 ? -0.816 -1.576 -14.202 1.00 86.88 283 VAL A O 1
ATOM 2220 N N . LYS A 1 284 ? -1.085 0.647 -14.203 1.00 87.31 284 LYS A N 1
ATOM 2221 C CA . LYS A 1 284 ? -2.066 0.650 -15.299 1.00 87.31 284 LYS A CA 1
ATOM 2222 C C . LYS A 1 284 ? -1.510 0.097 -16.605 1.00 87.31 284 LYS A C 1
ATOM 2224 O O . LYS A 1 284 ? -2.199 -0.681 -17.259 1.00 87.31 284 LYS A O 1
ATOM 2229 N N . ASP A 1 285 ? -0.293 0.482 -16.980 1.00 87.25 285 ASP A N 1
ATOM 2230 C CA . ASP A 1 285 ? 0.360 -0.053 -18.179 1.00 87.25 285 ASP A CA 1
ATOM 2231 C C . ASP A 1 285 ? 0.494 -1.580 -18.101 1.00 87.25 285 ASP A C 1
ATOM 2233 O O . ASP A 1 285 ? 0.175 -2.282 -19.060 1.00 87.25 285 ASP A O 1
ATOM 2237 N N . VAL A 1 286 ? 0.867 -2.107 -16.931 1.00 86.69 286 VAL A N 1
ATOM 2238 C CA . VAL A 1 286 ? 0.920 -3.555 -16.710 1.00 86.69 286 VAL A CA 1
ATOM 2239 C C . VAL A 1 286 ? -0.470 -4.186 -16.775 1.00 86.69 286 VAL A C 1
ATOM 2241 O O . VAL A 1 286 ? -0.650 -5.163 -17.498 1.00 86.69 286 VAL A O 1
ATOM 2244 N N . LEU A 1 287 ? -1.471 -3.631 -16.090 1.00 87.12 287 LEU A N 1
ATOM 2245 C CA . LEU A 1 287 ? -2.831 -4.183 -16.094 1.00 87.12 287 LEU A CA 1
ATOM 2246 C C . LEU A 1 287 ? -3.453 -4.222 -17.499 1.00 87.12 287 LEU A C 1
ATOM 2248 O O . LEU A 1 287 ? -4.180 -5.160 -17.805 1.00 87.12 287 LEU A O 1
ATOM 2252 N N . ASN A 1 288 ? -3.119 -3.266 -18.371 1.00 86.75 288 ASN A N 1
ATOM 2253 C CA . ASN A 1 288 ? -3.565 -3.264 -19.768 1.00 86.75 288 ASN A CA 1
ATOM 2254 C C . ASN A 1 288 ? -2.892 -4.353 -20.623 1.00 86.75 288 ASN A C 1
ATOM 2256 O O . ASN A 1 288 ? -3.434 -4.743 -21.655 1.00 86.75 288 ASN A O 1
ATOM 2260 N N . LYS A 1 289 ? -1.707 -4.829 -20.223 1.00 84.56 289 LYS A N 1
ATOM 2261 C CA . LYS A 1 289 ? -0.947 -5.869 -20.934 1.00 84.56 289 LYS A CA 1
ATOM 2262 C C . LYS A 1 289 ? -1.280 -7.278 -20.448 1.00 84.56 289 LYS A C 1
ATOM 2264 O O . LYS A 1 289 ? -1.181 -8.223 -21.228 1.00 84.56 289 LYS A O 1
ATOM 2269 N N . VAL A 1 290 ? -1.658 -7.435 -19.178 1.00 81.56 290 VAL A N 1
ATOM 2270 C CA . VAL A 1 290 ? -1.995 -8.745 -18.606 1.00 81.56 290 VAL A CA 1
ATOM 2271 C C . VAL A 1 290 ? -3.465 -9.068 -18.863 1.00 81.56 290 VAL A C 1
ATOM 2273 O O . VAL A 1 290 ? -4.363 -8.569 -18.185 1.00 81.56 290 VAL A O 1
ATOM 2276 N N . VAL A 1 291 ? -3.705 -9.957 -19.826 1.00 77.69 291 VAL A N 1
ATOM 2277 C CA . VAL A 1 291 ? -5.045 -10.474 -20.127 1.00 77.69 291 VAL A CA 1
ATOM 2278 C C . VAL A 1 291 ? -5.469 -11.467 -19.033 1.00 77.69 291 VAL A C 1
ATOM 2280 O O . VAL A 1 291 ? -4.694 -12.370 -18.709 1.00 77.69 291 VAL A O 1
ATOM 2283 N N . PRO A 1 292 ? -6.669 -11.327 -18.440 1.00 71.00 292 PRO A N 1
ATOM 2284 C CA . PRO A 1 292 ? -7.157 -12.282 -17.455 1.00 71.00 292 PRO A CA 1
ATOM 2285 C C . PRO A 1 292 ? -7.357 -13.666 -18.072 1.00 71.00 292 PRO A C 1
ATOM 2287 O O . PRO A 1 292 ? -7.884 -13.797 -19.175 1.00 71.00 292 PRO A O 1
ATOM 2290 N N . ALA A 1 293 ? -6.941 -14.701 -17.340 1.00 59.56 293 ALA A N 1
ATOM 2291 C CA . ALA A 1 293 ? -7.218 -16.082 -17.707 1.00 59.56 293 ALA A CA 1
ATOM 2292 C C . ALA A 1 293 ? -8.729 -16.335 -17.572 1.00 59.56 293 ALA A C 1
ATOM 2294 O O . ALA A 1 293 ? -9.251 -16.338 -16.453 1.00 59.56 293 ALA A O 1
ATOM 2295 N N . LEU A 1 294 ? -9.404 -16.469 -18.719 1.00 52.00 294 LEU A N 1
ATOM 2296 C CA . LEU A 1 294 ? -10.813 -16.854 -18.836 1.00 52.00 294 LEU A CA 1
ATOM 2297 C C . LEU A 1 294 ? -11.013 -18.313 -18.411 1.00 52.00 294 LEU A C 1
ATOM 2299 O O . LEU A 1 294 ? -10.193 -19.162 -18.831 1.00 52.00 294 LEU A O 1
#

pLDDT: mean 76.86, std 12.46, range [35.34, 91.25]

Radius of gyration: 19.54 Å; Cα contacts (8 Å, |Δi|>4): 436; chains: 1; bounding box: 53×41×53 Å